Protein 2OJH (pdb70)

B-factor: mean 39.76, std 6.79, range [19.57, 74.09]

Secondary structure (DSSP, 8-state):
---EEEEEEETTTT--EEEEESS--EEEEE-TTSSEEEEEETTEEEEEESSS--S-EE---TT---B-S--EE-TTSSEEEEEE-TTTSS-EEEEEETT----B---SSSEEEEEE-TTSS-EEEEEEETTEEEEE--TTT----B---SSS-EEEEEE-TTSSEEEEEE-TT---EEEEETTSS-EEE----SEEEEEEEE-TTSS-EEEEEEETT--S--SSEEEEEE-----S--EEEEEEESTT-----B-TTSSEEEEEEE---

Radius of gyration: 17.0 Å; Cα contacts (8 Å, |Δi|>4): 804; chains: 1; bounding box: 44×44×41 Å

Solvent-accessible surface area: 11157 Å² total

Structure (mmCIF, N/CA/C/O backbone):
data_2OJH
#
_entry.id   2OJH
#
_cell.length_a   144.714
_cell.length_b   56.159
_cell.length_c   48.332
_cell.angle_alpha   90.00
_cell.angle_beta   107.95
_cell.angle_gamma   90.00
#
_symmetry.space_group_name_H-M   'C 1 2 1'
#
loop_
_entity.id
_entity.type
_entity.pdbx_description
1 polymer 'Uncharacterized protein Atu1656/AGR_C_3050'
2 non-polymer 'ACETIC ACID'
3 water water
#
loop_
_atom_site.group_PDB
_atom_site.id
_atom_site.type_symbol
_atom_site.label_atom_id
_atom_site.label_alt_id
_atom_site.label_comp_id
_atom_site.label_asym_id
_atom_site.label_entity_id
_atom_site.label_seq_id
_atom_site.pdbx_PDB_ins_code
_atom_site.Cartn_x
_atom_site.Cartn_y
_atom_site.Cartn_z
_atom_site.occupancy
_atom_site.B_iso_or_equiv
_atom_site.auth_seq_id
_atom_site.auth_comp_id
_atom_site.auth_asym_id
_atom_site.auth_atom_id
_atom_site.pdbx_PDB_model_num
ATOM 1 N N . GLY A 1 18 ? -3.961 41.985 38.373 1.00 47.49 16 GLY A N 1
ATOM 2 C CA . GLY A 1 18 ? -2.805 42.783 37.850 1.00 47.33 16 GLY A CA 1
ATOM 3 C C . GLY A 1 18 ? -3.342 43.670 36.748 1.00 47.01 16 GLY A C 1
ATOM 4 O O . GLY A 1 18 ? -4.167 43.215 35.942 1.00 47.95 16 GLY A O 1
ATOM 5 N N . SER A 1 19 ? -2.919 44.934 36.701 1.00 45.38 17 SER A N 1
ATOM 6 C CA . SER A 1 19 ? -3.361 45.810 35.605 1.00 43.54 17 SER A CA 1
ATOM 7 C C . SER A 1 19 ? -2.549 45.518 34.338 1.00 41.23 17 SER A C 1
ATOM 8 O O . SER A 1 19 ? -1.485 44.907 34.403 1.00 40.11 17 SER A O 1
ATOM 19 N N . ARG A 1 21 ? -0.024 45.615 31.347 1.00 34.70 19 ARG A N 1
ATOM 20 C CA . ARG A 1 21 ? 1.302 46.189 31.128 1.00 34.35 19 ARG A CA 1
ATOM 21 C C . ARG A 1 21 ? 1.674 46.284 29.660 1.00 33.95 19 ARG A C 1
ATOM 22 O O . ARG A 1 21 ? 2.294 47.260 29.250 1.00 33.78 19 ARG A O 1
ATOM 30 N N . SER A 1 22 ? 1.341 45.247 28.886 1.00 34.00 20 SER A N 1
ATOM 31 C CA . SER A 1 22 ? 1.643 45.212 27.469 1.00 33.31 20 SER A CA 1
ATOM 32 C C . SER A 1 22 ? 0.357 44.997 26.688 1.00 33.62 20 SER A C 1
ATOM 33 O O . SER A 1 22 ? -0.509 44.235 27.121 1.00 33.59 20 SER A O 1
ATOM 36 N N . SER A 1 23 ? 0.274 45.680 25.541 1.00 33.00 21 SER A N 1
ATOM 37 C CA . SER A 1 23 ? -0.795 45.534 24.557 1.00 33.06 21 SER A CA 1
ATOM 38 C C . SER A 1 23 ? -0.136 45.236 23.218 1.00 33.81 21 SER A C 1
ATOM 39 O O . SER A 1 23 ? 0.515 46.096 22.623 1.00 33.06 21 SER A O 1
ATOM 42 N N . ILE A 1 24 ? -0.263 43.987 22.783 1.00 34.78 22 ILE A N 1
ATOM 43 C CA . ILE A 1 24 ? 0.260 43.553 21.497 1.00 35.17 22 ILE A CA 1
ATOM 44 C C . ILE A 1 24 ? -0.781 43.973 20.434 1.00 35.81 22 ILE A C 1
ATOM 45 O O . ILE A 1 24 ? -1.957 43.583 20.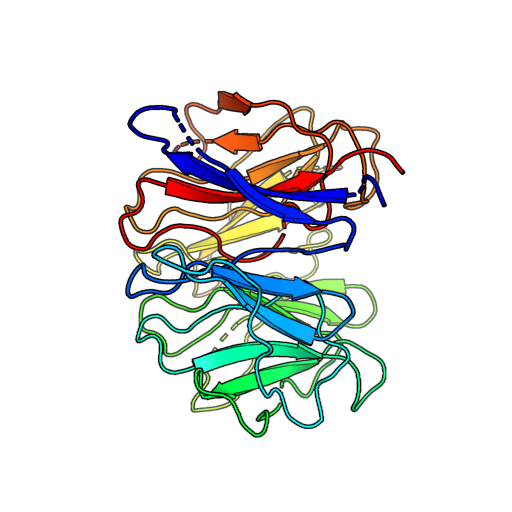500 1.00 34.95 22 ILE A O 1
ATOM 50 N N . GLU A 1 25 ? -0.342 44.803 19.496 1.00 35.13 23 GLU A N 1
ATOM 51 C CA . GLU A 1 25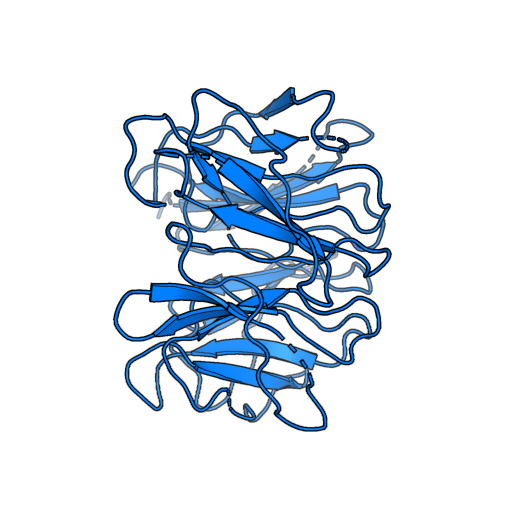 ? -1.247 45.471 18.561 1.00 35.31 23 GLU A CA 1
ATOM 52 C C . GLU A 1 25 ? -0.765 45.395 17.115 1.00 35.58 23 GLU A C 1
ATOM 53 O O . GLU A 1 25 ? 0.408 45.166 16.865 1.00 34.97 23 GLU A O 1
ATOM 59 N N . ILE A 1 26 ? -1.671 45.615 16.161 1.00 34.98 24 ILE A N 1
ATOM 60 C CA . ILE A 1 26 ? -1.317 45.638 14.745 1.00 35.57 24 ILE A CA 1
ATOM 61 C C . ILE A 1 26 ? -1.886 46.900 14.144 1.00 34.94 24 ILE A C 1
ATOM 62 O O . ILE A 1 26 ? -2.988 47.305 14.511 1.00 35.56 24 ILE A O 1
ATOM 67 N N . PHE A 1 27 ? -1.119 47.562 13.280 1.00 34.32 25 PHE A N 1
ATOM 68 C CA . PHE A 1 27 ? -1.594 48.761 12.607 1.00 34.35 25 PHE A CA 1
ATOM 69 C C . PHE A 1 27 ? -1.493 48.478 11.115 1.00 34.44 25 PHE A C 1
ATOM 70 O O . PHE A 1 27 ? -0.459 47.975 10.620 1.00 34.25 25 PHE A O 1
ATOM 78 N N . ASN A 1 28 ? -2.574 48.797 10.412 1.00 34.66 26 ASN A N 1
ATOM 79 C CA . ASN A 1 28 ? -2.627 48.624 8.975 1.00 34.58 26 ASN A CA 1
ATOM 80 C C . ASN A 1 28 ? -2.327 49.983 8.363 1.00 34.73 26 ASN A C 1
ATOM 81 O O . ASN A 1 28 ? -3.067 50.937 8.570 1.00 35.72 26 ASN A O 1
ATOM 86 N N . ILE A 1 29 ? -1.224 50.084 7.622 1.00 34.31 27 ILE A N 1
ATOM 87 C CA . ILE A 1 29 ? -0.846 51.362 7.042 1.00 33.82 27 ILE A CA 1
ATOM 88 C C . ILE A 1 29 ? -1.662 51.774 5.811 1.00 34.35 27 ILE A C 1
ATOM 89 O O . ILE A 1 29 ? -1.623 52.935 5.409 1.00 33.87 27 ILE A O 1
ATOM 94 N N . ARG A 1 30 ? -2.402 50.838 5.223 1.00 34.16 28 ARG A N 1
ATOM 95 C CA . ARG A 1 30 ? -3.244 51.157 4.073 1.00 35.05 28 ARG A CA 1
ATOM 96 C C . ARG A 1 30 ? -4.586 51.780 4.495 1.00 35.43 28 ARG A C 1
ATOM 97 O O . ARG A 1 30 ? -5.012 52.789 3.951 1.00 35.35 28 ARG A O 1
ATOM 105 N N . THR A 1 31 ? -5.239 51.159 5.469 1.00 36.22 29 THR A N 1
ATOM 106 C CA . THR A 1 31 ? -6.558 51.582 5.950 1.00 37.22 29 THR A CA 1
ATOM 107 C C . THR A 1 31 ? -6.427 52.502 7.169 1.00 37.74 29 THR A C 1
ATOM 108 O O . THR A 1 31 ? -7.393 53.155 7.567 1.00 37.91 29 THR A O 1
ATOM 112 N N . ARG A 1 32 ? -5.233 52.530 7.752 1.00 38.14 30 ARG A N 1
ATOM 113 C CA . ARG A 1 32 ? -4.899 53.311 8.944 1.00 39.39 30 ARG A CA 1
ATOM 114 C C . ARG A 1 32 ? -5.762 52.899 10.154 1.00 39.98 30 ARG A C 1
ATOM 115 O O . ARG A 1 32 ? -6.138 53.719 10.982 1.00 39.87 30 ARG A O 1
ATOM 123 N N . LYS A 1 33 ? -6.051 51.601 10.242 1.00 40.22 31 LYS A N 1
ATOM 124 C CA . LYS A 1 33 ? -6.796 51.022 11.357 1.00 40.92 31 LYS A CA 1
ATOM 125 C C . LYS A 1 33 ? -5.853 50.189 12.226 1.00 40.93 31 LYS A C 1
ATOM 126 O O . LYS A 1 33 ? -4.986 49.479 11.695 1.00 39.37 31 LYS A O 1
ATOM 140 N N . ARG A 1 35 ? -5.619 47.245 15.625 1.00 38.37 33 ARG A N 1
ATOM 141 C CA A ARG A 1 35 ? -6.341 46.218 16.371 0.50 37.66 33 ARG A CA 1
ATOM 142 C CA B ARG A 1 35 ? -6.351 46.272 16.419 0.50 37.19 33 ARG A CA 1
ATOM 143 C C . ARG A 1 35 ? -5.493 45.734 17.551 1.00 36.99 33 ARG A C 1
ATOM 144 O O . ARG A 1 35 ? -4.267 45.738 17.460 1.00 35.72 33 ARG A O 1
ATOM 159 N N . VAL A 1 36 ? -6.157 45.308 18.626 1.00 36.52 34 VAL A N 1
ATOM 160 C CA . VAL A 1 36 ? -5.490 44.752 19.802 1.00 35.52 34 VAL A CA 1
ATOM 161 C C . VAL A 1 36 ? -5.548 43.224 19.681 1.00 36.48 34 VAL A C 1
ATOM 162 O O . VAL A 1 36 ? -6.638 42.625 19.630 1.00 36.53 34 VAL A O 1
ATOM 166 N N . VAL A 1 37 ? -4.378 42.600 19.610 1.00 36.34 35 VAL A N 1
ATOM 167 C CA . VAL A 1 37 ? -4.280 41.149 19.569 1.00 35.97 35 VAL A CA 1
ATOM 168 C C . VAL A 1 37 ? -4.388 40.551 20.965 1.00 36.69 35 VAL A C 1
ATOM 169 O O . VAL A 1 37 ? -5.091 39.566 21.165 1.00 36.92 35 VAL A O 1
ATOM 173 N N . TRP A 1 38 ? -3.682 41.137 21.928 1.00 36.20 36 TRP A N 1
ATOM 174 C CA . TRP A 1 38 ? -3.617 40.569 23.278 1.00 37.13 36 TRP A CA 1
ATOM 175 C C . TRP A 1 38 ? -3.053 41.595 24.249 1.00 36.61 36 TRP A C 1
ATOM 176 O O . TRP A 1 38 ? -2.078 42.277 23.915 1.00 36.32 36 TRP A O 1
ATOM 187 N N . GLN A 1 39 ? -3.667 41.705 25.432 1.00 35.91 37 GLN A N 1
ATOM 188 C CA . GLN A 1 39 ? -3.133 42.522 26.523 1.00 34.92 37 GLN A CA 1
ATOM 189 C C . GLN A 1 39 ? -2.765 41.629 27.672 1.00 35.80 37 GLN A C 1
ATOM 190 O O . GLN A 1 39 ? -3.413 40.591 27.893 1.00 37.03 37 GLN A O 1
ATOM 196 N N . THR A 1 40 ? -1.728 42.016 28.415 1.00 35.25 38 THR A N 1
ATOM 197 C CA . THR A 1 40 ? -1.236 41.204 29.533 1.00 35.67 38 THR A CA 1
ATOM 198 C C . THR A 1 40 ? -0.609 42.084 30.606 1.00 35.72 38 THR A C 1
ATOM 199 O O . THR A 1 40 ? -0.070 43.141 30.286 1.00 35.74 38 THR A O 1
ATOM 203 N N . PRO A 1 41 ? -0.698 41.658 31.879 1.00 36.46 39 PRO A N 1
ATOM 204 C CA . PRO A 1 41 ? 0.079 42.323 32.938 1.00 36.67 39 PRO A CA 1
ATOM 205 C C . PRO A 1 41 ? 1.583 41.982 32.897 1.00 36.35 39 PRO A C 1
ATOM 206 O O . PRO A 1 41 ? 2.363 42.583 33.617 1.00 35.44 39 PRO A O 1
ATOM 210 N N A GLU A 1 42 ? 1.964 41.035 32.048 0.50 36.27 40 GLU A N 1
ATOM 211 N N B GLU A 1 42 ? 1.962 41.020 32.054 0.50 36.62 40 GLU A N 1
ATOM 212 C CA A GLU A 1 42 ? 3.367 40.697 31.848 0.50 36.69 40 GLU A CA 1
ATOM 213 C CA B GLU A 1 42 ? 3.367 40.658 31.829 0.50 37.52 40 GLU A CA 1
ATOM 214 C C A GLU A 1 42 ? 4.034 41.676 30.882 0.50 36.87 40 GLU A C 1
ATOM 215 C C B GLU A 1 42 ? 4.027 41.573 30.791 0.50 37.24 40 GLU A C 1
ATOM 216 O O A GLU A 1 42 ? 3.357 42.487 30.235 0.50 36.92 40 GLU A O 1
ATOM 217 O O B GLU A 1 42 ? 3.341 42.231 29.998 0.50 37.18 40 GLU A O 1
ATOM 228 N N . LEU A 1 43 ? 5.360 41.601 30.796 1.00 36.81 41 LEU A N 1
ATOM 229 C CA . LEU A 1 43 ? 6.123 42.435 29.869 1.00 37.68 41 LEU A CA 1
ATOM 230 C C . LEU A 1 43 ? 6.484 41.602 28.640 1.00 37.30 41 LEU A C 1
ATOM 231 O O . LEU A 1 43 ? 7.307 40.675 28.723 1.00 37.72 41 LEU A O 1
ATOM 236 N N . PHE A 1 44 ? 5.823 41.893 27.520 1.00 36.46 42 PHE A N 1
ATOM 237 C CA . PHE A 1 44 ? 6.056 41.174 26.277 1.00 36.00 42 PHE A CA 1
ATOM 238 C C . PHE A 1 44 ? 6.636 42.176 25.310 1.00 36.26 42 PHE A C 1
ATOM 239 O O . PHE A 1 44 ? 6.270 43.361 25.354 1.00 36.98 42 PHE A O 1
ATOM 247 N N . GLU A 1 45 ? 7.536 41.711 24.441 1.00 36.50 43 GLU A N 1
ATOM 248 C CA . GLU A 1 45 ? 8.357 42.631 23.652 1.00 37.23 43 GLU A CA 1
ATOM 249 C C . GLU A 1 45 ? 8.563 42.224 22.212 1.00 36.79 43 GLU A C 1
ATOM 250 O O . GLU A 1 45 ? 8.605 41.042 21.900 1.00 35.69 43 GLU A O 1
ATOM 256 N N . ALA A 1 46 ? 8.713 43.221 21.340 1.00 36.89 44 ALA A N 1
ATOM 257 C CA . ALA A 1 46 ? 9.415 43.007 20.043 1.00 38.11 44 ALA A CA 1
ATOM 258 C C . ALA A 1 46 ? 8.853 41.921 19.113 1.00 38.42 44 ALA A C 1
ATOM 259 O O . ALA A 1 46 ? 9.511 40.894 18.813 1.00 37.67 44 ALA A O 1
ATOM 261 N N . PRO A 1 47 ? 7.616 42.136 18.629 1.00 37.33 45 PRO A N 1
ATOM 262 C CA . PRO A 1 47 ? 6.994 41.101 17.793 1.00 36.75 45 PRO A CA 1
ATOM 263 C C . PRO A 1 47 ? 7.630 40.975 16.387 1.00 36.83 45 PRO A C 1
ATOM 264 O O . PRO A 1 47 ? 7.940 41.997 15.744 1.00 35.78 45 PRO A O 1
ATOM 268 N N . ASN A 1 48 ? 7.835 39.726 15.956 1.00 36.05 46 ASN A N 1
ATOM 269 C CA . ASN A 1 48 ? 7.975 39.365 14.535 1.00 36.72 46 ASN A CA 1
ATOM 270 C C . ASN A 1 48 ? 6.632 38.830 14.038 1.00 36.64 46 ASN A C 1
ATOM 271 O O . ASN A 1 48 ? 5.796 38.384 14.828 1.00 37.05 46 ASN A O 1
ATOM 276 N N . TRP A 1 49 ? 6.445 38.831 12.718 1.00 36.87 47 TRP A N 1
ATOM 277 C CA . TRP A 1 49 ? 5.233 38.305 12.126 1.00 36.71 47 TRP A CA 1
ATOM 278 C C . TRP A 1 49 ? 5.628 37.173 11.222 1.00 37.40 47 TRP A C 1
ATOM 279 O O . TRP A 1 49 ? 6.478 37.363 10.348 1.00 38.61 47 TRP A O 1
ATOM 290 N N . SER A 1 50 ? 5.026 36.009 11.425 1.00 37.20 48 SER A N 1
ATOM 291 C CA . SER A 1 50 ? 5.379 34.817 10.676 1.00 37.74 48 SER A CA 1
ATOM 292 C C . SER A 1 50 ? 5.154 34.994 9.174 1.00 38.28 48 SER A C 1
ATOM 293 O O . SER A 1 50 ? 4.222 35.687 8.760 1.00 37.99 48 SER A O 1
ATOM 296 N N . PRO A 1 51 ? 6.035 34.397 8.346 1.00 39.27 49 PRO A N 1
ATOM 297 C CA . PRO A 1 51 ? 5.907 34.569 6.901 1.00 39.07 49 PRO A CA 1
ATOM 298 C C . PRO A 1 51 ? 4.650 33.977 6.307 1.00 39.30 49 PRO A C 1
ATOM 299 O O . PRO A 1 51 ? 4.262 34.395 5.227 1.00 39.28 49 PRO A O 1
ATOM 303 N N . ASP A 1 52 ? 4.020 33.023 6.987 1.00 38.90 50 ASP A N 1
ATOM 304 C CA . ASP A 1 52 ? 2.717 32.534 6.547 1.00 39.57 50 ASP A CA 1
ATOM 305 C C . ASP A 1 52 ? 1.553 33.389 7.080 1.00 39.70 50 ASP A C 1
ATOM 306 O O . ASP A 1 52 ? 0.403 33.096 6.824 1.00 40.28 50 ASP A O 1
ATOM 311 N N . GLY A 1 53 ? 1.859 34.431 7.841 1.00 40.16 51 GLY A N 1
ATOM 312 C CA . GLY A 1 53 ? 0.839 35.394 8.261 1.00 39.98 51 GLY A CA 1
ATOM 313 C C . GLY A 1 53 ? 0.083 35.019 9.517 1.00 40.19 51 GLY A C 1
ATOM 314 O O . GLY A 1 53 ? -0.685 35.838 10.048 1.00 40.85 51 GLY A O 1
ATOM 315 N N . LYS A 1 54 ? 0.322 33.808 10.017 1.00 38.85 52 LYS A N 1
ATOM 316 C CA . LYS A 1 54 ? -0.534 33.215 11.028 1.00 38.73 52 LYS A CA 1
ATOM 317 C C . LYS A 1 54 ? -0.227 33.491 12.500 1.00 37.76 52 LYS A C 1
ATOM 318 O O . LYS A 1 54 ? -1.096 33.278 13.358 1.00 37.86 52 LYS A O 1
ATOM 324 N N . TYR A 1 55 ? 1.002 33.891 12.814 1.00 37.04 53 TYR A N 1
ATOM 325 C CA . TYR A 1 55 ? 1.322 34.162 14.208 1.00 36.12 53 TYR A CA 1
ATOM 326 C C . TYR A 1 55 ? 2.345 35.263 14.405 1.00 36.02 53 TYR A C 1
ATOM 327 O O . TYR A 1 55 ? 3.095 35.624 13.479 1.00 36.50 53 TYR A O 1
ATOM 336 N N . LEU A 1 56 ? 2.371 35.801 15.623 1.00 35.54 54 LEU A N 1
ATOM 337 C CA . LEU A 1 56 ? 3.433 36.696 16.035 1.00 35.45 54 LEU A CA 1
ATOM 338 C C . LEU A 1 56 ? 4.407 35.975 16.954 1.00 36.21 54 LEU A C 1
ATOM 339 O O . LEU A 1 56 ? 4.007 35.116 17.757 1.00 37.34 54 LEU A O 1
ATOM 344 N N . LEU A 1 57 ? 5.683 36.339 16.827 1.00 36.54 55 LEU A N 1
ATOM 345 C CA . LEU A 1 57 ? 6.736 35.828 17.698 1.00 36.75 55 LEU A CA 1
ATOM 346 C C . LEU A 1 57 ? 7.239 36.950 18.620 1.00 36.29 55 LEU A C 1
ATOM 347 O O . LEU A 1 57 ? 7.758 37.997 18.157 1.00 36.00 55 LEU A O 1
ATOM 352 N N . LEU A 1 58 ? 7.035 36.753 19.919 1.00 36.50 56 LEU A N 1
ATOM 353 C CA . LEU A 1 58 ? 7.384 37.754 20.937 1.00 36.21 56 LEU A CA 1
ATOM 354 C C . LEU A 1 58 ? 8.366 37.171 21.959 1.00 35.75 56 LEU A C 1
ATOM 355 O O . LEU A 1 58 ? 8.405 35.960 22.180 1.00 35.92 56 LEU A O 1
ATOM 360 N N . ASN A 1 59 ? 9.116 38.034 22.635 1.00 35.16 57 ASN A N 1
ATOM 361 C CA . ASN A 1 59 ? 9.817 37.555 23.831 1.00 35.71 57 ASN A CA 1
ATOM 362 C C . ASN A 1 59 ? 9.262 38.153 25.113 1.00 35.63 57 ASN A C 1
ATOM 363 O O . ASN A 1 59 ? 8.736 39.285 25.139 1.00 35.35 57 ASN A O 1
ATOM 368 N N . SER A 1 60 ? 9.442 37.399 26.187 1.00 35.37 58 SER A N 1
ATOM 369 C CA . SER A 1 60 ? 9.088 37.865 27.508 1.00 35.91 58 SER A CA 1
ATOM 370 C C . SER A 1 60 ? 9.951 37.161 28.551 1.00 36.13 58 SER A C 1
ATOM 371 O O . SER A 1 60 ? 9.952 35.919 28.654 1.00 35.79 58 SER A O 1
ATOM 374 N N . GLU A 1 61 ? 10.671 37.972 29.320 1.00 36.38 59 GLU A N 1
ATOM 375 C CA . GLU A 1 61 ? 11.476 37.490 30.451 1.00 37.75 59 GLU A CA 1
ATOM 376 C C . GLU A 1 61 ? 12.447 36.382 30.033 1.00 36.88 59 GLU A C 1
ATOM 377 O O . GLU A 1 61 ? 12.606 35.380 30.735 1.00 37.13 59 GLU A O 1
ATOM 383 N N . GLY A 1 62 ? 13.068 36.572 28.869 1.00 36.45 60 GLY A N 1
ATOM 384 C CA . GLY A 1 62 ? 14.092 35.661 28.354 1.00 37.07 60 GLY A CA 1
ATOM 385 C C . GLY A 1 62 ? 13.622 34.475 27.526 1.00 36.34 60 GLY A C 1
ATOM 386 O O . GLY A 1 62 ? 14.450 33.713 27.001 1.00 37.30 60 GLY A O 1
ATOM 387 N N . LEU A 1 63 ? 12.306 34.313 27.406 1.00 35.63 61 LEU A N 1
ATOM 388 C CA . LEU A 1 63 ? 11.709 33.201 26.674 1.00 36.17 61 LEU A CA 1
ATOM 389 C C . LEU A 1 63 ? 10.991 33.675 25.430 1.00 36.98 61 LEU A C 1
ATOM 390 O O . LEU A 1 63 ? 10.579 34.843 25.353 1.00 36.23 61 LEU A O 1
ATOM 395 N N . LEU A 1 64 ? 10.850 32.787 24.446 1.00 36.53 62 LEU A N 1
ATOM 396 C CA . LEU A 1 64 ? 10.130 33.148 23.216 1.00 37.86 62 LEU A CA 1
ATOM 397 C C . LEU A 1 64 ? 8.734 32.533 23.202 1.00 37.47 62 LEU A C 1
ATOM 398 O O . LEU A 1 64 ? 8.555 31.387 23.632 1.00 37.51 62 LEU A O 1
ATOM 403 N N . TYR A 1 65 ? 7.771 33.272 22.644 1.00 37.04 63 TYR A N 1
ATOM 404 C CA . TYR A 1 65 ? 6.384 32.810 22.554 1.00 36.87 63 TYR A CA 1
ATOM 405 C C . TYR A 1 65 ? 5.741 33.063 21.189 1.00 37.38 63 TYR A C 1
ATOM 406 O O . TYR A 1 65 ? 5.929 34.132 20.595 1.00 37.50 63 TYR A O 1
ATOM 415 N N . ARG A 1 66 ? 4.943 32.102 20.721 1.00 37.63 64 ARG A N 1
ATOM 416 C CA . ARG A 1 66 ? 4.085 32.321 19.549 1.00 38.50 64 ARG A CA 1
ATOM 417 C C . ARG A 1 66 ? 2.669 32.732 19.999 1.00 38.69 64 ARG A C 1
ATOM 418 O O . ARG A 1 66 ? 2.092 32.110 20.897 1.00 38.50 64 ARG A O 1
ATOM 426 N N . LEU A 1 67 ? 2.125 33.780 19.379 1.00 38.41 65 LEU A N 1
ATOM 427 C CA . LEU A 1 67 ? 0.739 34.201 19.612 1.00 39.32 65 LEU A CA 1
ATOM 428 C C . LEU A 1 67 ? -0.025 34.127 18.295 1.00 38.78 65 LEU A C 1
ATOM 429 O O . LEU A 1 67 ? 0.266 34.903 17.371 1.00 38.28 65 LEU A O 1
ATOM 434 N N . SER A 1 68 ? -0.961 33.182 18.206 1.00 38.75 66 SER A N 1
ATOM 435 C CA A SER A 1 68 ? -1.744 32.982 16.989 0.50 38.84 66 SER A CA 1
ATOM 436 C CA B SER A 1 68 ? -1.775 32.971 16.997 0.50 39.05 66 SER A CA 1
ATOM 437 C C . SER A 1 68 ? -2.671 34.156 16.702 1.00 39.20 66 SER A C 1
ATOM 438 O O . SER A 1 68 ? -3.320 34.674 17.599 1.00 39.30 66 SER A O 1
ATOM 443 N N . LEU A 1 69 ? -2.724 34.551 15.439 1.00 40.13 67 LEU A N 1
ATOM 444 C CA . LEU A 1 69 ? -3.568 35.672 14.998 1.00 41.24 67 LEU A CA 1
ATOM 445 C C . LEU A 1 69 ? -5.017 35.274 14.680 1.00 42.21 67 LEU A C 1
ATOM 446 O O . LEU A 1 69 ? -5.874 36.139 14.516 1.00 42.45 67 LEU A O 1
ATOM 451 N N . ALA A 1 70 ? -5.280 33.975 14.607 1.00 42.87 68 ALA A N 1
ATOM 452 C CA . ALA A 1 70 ? -6.655 33.452 14.533 1.00 44.04 68 ALA A CA 1
ATOM 453 C C . ALA A 1 70 ? -6.832 32.460 15.667 1.00 45.04 68 ALA A C 1
ATOM 454 O O . ALA A 1 70 ? -5.893 31.753 16.042 1.00 45.20 68 ALA A O 1
ATOM 456 N N . GLY A 1 71 ? -8.029 32.405 16.227 1.00 45.84 69 GLY A N 1
ATOM 457 C CA . GLY A 1 71 ? -8.263 31.546 17.384 1.00 46.71 69 GLY A CA 1
ATOM 458 C C . GLY A 1 71 ? -7.508 32.076 18.589 1.00 46.85 69 GLY A C 1
ATOM 459 O O . GLY A 1 71 ? -7.383 33.287 18.759 1.00 46.91 69 GLY A O 1
ATOM 460 N N . ASP A 1 72 ? -6.991 31.154 19.399 1.00 46.90 70 ASP A N 1
ATOM 461 C CA . ASP A 1 72 ? -6.381 31.460 20.691 1.00 47.06 70 ASP A CA 1
ATOM 462 C C . ASP A 1 72 ? -5.081 32.250 20.582 1.00 46.31 70 ASP A C 1
ATOM 463 O O . ASP A 1 72 ? -4.072 31.714 20.140 1.00 47.04 70 ASP A O 1
ATOM 468 N N . PRO A 1 73 ? -5.097 33.529 21.002 1.00 45.72 71 PRO A N 1
ATOM 469 C CA . PRO A 1 73 ? -3.874 34.343 20.961 1.00 44.96 71 PRO A CA 1
ATOM 470 C C . PRO A 1 73 ? -2.963 34.128 22.172 1.00 44.41 71 PRO A C 1
ATOM 471 O O . PRO A 1 73 ? -1.896 34.728 22.245 1.00 44.39 71 PRO A O 1
ATOM 475 N N . SER A 1 74 ? -3.376 33.287 23.118 1.00 43.94 72 SER A N 1
ATOM 476 C CA . SER A 1 74 ? -2.568 33.014 24.314 1.00 43.61 72 SER A CA 1
ATOM 477 C C . SER A 1 74 ? -1.162 32.604 23.915 1.00 42.78 72 SER A C 1
ATOM 478 O O . SER A 1 74 ? -1.003 31.759 23.042 1.00 42.37 72 SER A O 1
ATOM 481 N N . PRO A 1 75 ? -0.141 33.209 24.547 1.00 42.42 73 PRO A N 1
ATOM 482 C CA . PRO A 1 75 ? 1.242 32.911 24.198 1.00 41.89 73 PRO A CA 1
ATOM 483 C C . PRO A 1 75 ? 1.568 31.447 24.390 1.00 41.31 73 PRO A C 1
ATOM 484 O O . PRO A 1 75 ? 1.255 30.870 25.425 1.00 41.40 73 PRO A O 1
ATOM 488 N N . GLU A 1 76 ? 2.189 30.862 23.382 1.00 41.44 74 GLU A N 1
ATOM 489 C CA . GLU A 1 76 ? 2.634 29.484 23.409 1.00 42.47 74 GLU A CA 1
ATOM 490 C C . GLU A 1 76 ? 4.172 29.489 23.459 1.00 41.77 74 GLU A C 1
ATOM 491 O O . GLU A 1 76 ? 4.823 30.029 22.563 1.00 41.17 74 GLU A O 1
ATOM 497 N N . LYS A 1 77 ? 4.748 28.906 24.511 1.00 41.29 75 LYS A N 1
ATOM 498 C CA . LYS A 1 77 ? 6.201 28.967 24.707 1.00 40.71 75 LYS A CA 1
ATOM 499 C C . LYS A 1 77 ? 6.934 28.140 23.659 1.00 39.58 75 LYS A C 1
ATOM 500 O O . LYS A 1 77 ? 6.569 26.978 23.407 1.00 40.05 75 LYS A O 1
ATOM 506 N N . VAL A 1 78 ? 7.966 28.745 23.075 1.00 37.74 76 VAL A N 1
ATOM 507 C CA . VAL A 1 78 ? 8.864 28.094 22.114 1.00 36.84 76 VAL A CA 1
ATOM 508 C C . VAL A 1 78 ? 9.997 27.388 22.869 1.00 36.73 76 VAL A C 1
ATOM 509 O O . VAL A 1 78 ? 10.639 27.986 23.750 1.00 36.77 76 VAL A O 1
ATOM 513 N N . ASP A 1 79 ? 10.226 26.119 22.540 1.00 36.59 77 ASP A N 1
ATOM 514 C CA . ASP A 1 79 ? 11.399 25.377 23.017 1.00 36.41 77 ASP A CA 1
ATOM 515 C C . ASP A 1 79 ? 12.655 25.971 22.356 1.00 36.63 77 ASP A C 1
ATOM 516 O O . ASP A 1 79 ? 12.916 25.717 21.175 1.00 37.22 77 ASP A O 1
ATOM 521 N N . THR A 1 80 ? 13.409 26.768 23.118 1.00 36.43 78 THR A N 1
ATOM 522 C CA . THR A 1 80 ? 14.680 27.357 22.685 1.00 35.64 78 THR A CA 1
ATOM 523 C C . THR A 1 80 ? 15.849 26.598 23.349 1.00 35.49 78 THR A C 1
ATOM 524 O O . THR A 1 80 ? 16.977 27.071 23.373 1.00 35.55 78 THR A O 1
ATOM 528 N N . GLY A 1 81 ? 15.572 25.407 23.873 1.00 34.10 79 GLY A N 1
ATOM 529 C CA . GLY A 1 81 ? 16.559 24.645 24.649 1.00 33.69 79 GLY A CA 1
ATOM 530 C C . GLY A 1 81 ? 17.220 25.476 25.741 1.00 33.18 79 GLY A C 1
ATOM 531 O O . GLY A 1 81 ? 16.522 26.136 26.529 1.00 32.67 79 GLY A O 1
ATOM 532 N N . PHE A 1 82 ? 18.558 25.470 25.775 1.00 32.02 80 PHE A N 1
ATOM 533 C CA . PHE A 1 82 ? 19.302 26.095 26.872 1.00 32.60 80 PHE A CA 1
ATOM 534 C C . PHE A 1 82 ? 19.124 27.604 26.836 1.00 32.81 80 PHE A C 1
ATOM 535 O O . PHE A 1 82 ? 19.475 28.291 27.785 1.00 34.06 80 PHE A O 1
ATOM 543 N N . ALA A 1 83 ? 18.595 28.114 25.736 1.00 32.33 81 ALA A N 1
ATOM 544 C CA . ALA A 1 83 ? 18.598 29.578 25.509 1.00 32.97 81 ALA A CA 1
ATOM 545 C C . ALA A 1 83 ? 17.426 30.251 26.209 1.00 33.60 81 ALA A C 1
ATOM 546 O O . ALA A 1 83 ? 16.413 30.571 25.583 1.00 33.83 81 ALA A O 1
ATOM 548 N N . THR A 1 84 ? 17.544 30.439 27.518 1.00 33.99 82 THR A N 1
ATOM 549 C CA . THR A 1 84 ? 16.403 30.909 28.300 1.00 34.98 82 THR A CA 1
ATOM 550 C C . THR A 1 84 ? 16.625 32.336 28.781 1.00 34.93 82 THR A C 1
ATOM 551 O O . THR A 1 84 ? 15.914 32.820 29.678 1.00 35.44 82 THR A O 1
ATOM 555 N N . ILE A 1 85 ? 17.631 33.001 28.221 1.00 35.32 83 ILE A N 1
ATOM 556 C CA . ILE A 1 85 ? 17.820 34.410 28.486 1.00 34.59 83 ILE A CA 1
ATOM 557 C C . ILE A 1 85 ? 17.951 35.105 27.131 1.00 35.84 83 ILE A C 1
ATOM 558 O O . ILE A 1 85 ? 18.995 35.713 26.821 1.00 36.38 83 ILE A O 1
ATOM 563 N N . CYS A 1 86 ? 16.891 34.979 26.331 1.00 36.53 84 CYS A N 1
ATOM 564 C CA . CYS A 1 86 ? 16.757 35.653 25.044 1.00 38.43 84 CYS A CA 1
ATOM 565 C C . CYS A 1 86 ? 16.402 37.129 25.225 1.00 38.76 84 CYS A C 1
ATOM 566 O O . CYS A 1 86 ? 15.629 37.504 26.129 1.00 40.33 84 CYS A O 1
ATOM 569 N N . ASN A 1 87 ? 16.943 37.978 24.365 1.00 37.87 85 ASN A N 1
ATOM 570 C CA . ASN A 1 87 ? 16.617 39.381 24.462 1.00 37.24 85 ASN A CA 1
ATOM 571 C C . ASN A 1 87 ? 15.638 39.749 23.331 1.00 37.75 85 ASN A C 1
ATOM 572 O O . ASN A 1 87 ? 15.068 38.848 22.698 1.00 35.98 85 ASN A O 1
ATOM 577 N N . ASN A 1 88 ? 15.471 41.043 23.073 1.00 35.73 86 ASN A N 1
ATOM 578 C CA . ASN A 1 88 ? 14.435 41.527 22.131 1.00 37.65 86 ASN A CA 1
ATOM 579 C C . ASN A 1 88 ? 14.778 41.455 20.648 1.00 38.03 86 ASN A C 1
ATOM 580 O O . ASN A 1 88 ? 14.023 41.972 19.827 1.00 37.36 86 ASN A O 1
ATOM 585 N N . ASP A 1 89 ? 15.905 40.821 20.318 1.00 38.15 87 ASP A N 1
ATOM 586 C CA . ASP A 1 89 ? 16.466 40.857 18.962 1.00 37.94 87 ASP A CA 1
ATOM 587 C C . ASP A 1 89 ? 16.418 39.456 18.412 1.00 37.11 87 ASP A C 1
ATOM 588 O O . ASP A 1 89 ? 17.236 38.613 18.780 1.00 37.55 87 ASP A O 1
ATOM 593 N N . HIS A 1 90 ? 15.441 39.196 17.546 1.00 36.40 88 HIS A N 1
ATOM 594 C CA . HIS A 1 90 ? 15.150 37.833 17.098 1.00 36.46 88 HIS A CA 1
ATOM 595 C C . HIS A 1 90 ? 14.360 37.932 15.808 1.00 36.27 88 HIS A C 1
ATOM 596 O O . HIS A 1 90 ? 13.855 38.978 15.471 1.00 35.57 88 HIS A O 1
ATOM 603 N N . GLY A 1 91 ? 14.205 36.847 15.076 1.00 34.61 89 GLY A N 1
ATOM 604 C CA . GLY A 1 91 ? 13.499 36.982 13.817 1.00 34.80 89 GLY A CA 1
ATOM 605 C C . GLY A 1 91 ? 13.216 35.624 13.249 1.00 34.57 89 GLY A C 1
ATOM 606 O O . GLY A 1 91 ? 13.577 34.613 13.863 1.00 34.78 89 GLY A O 1
ATOM 607 N N . ILE A 1 92 ? 12.532 35.619 12.111 1.00 34.71 90 ILE A N 1
ATOM 608 C CA . ILE A 1 92 ? 12.046 34.380 11.472 1.00 34.45 90 ILE A CA 1
ATOM 609 C C . ILE A 1 92 ? 12.545 34.402 10.024 1.00 35.24 90 ILE A C 1
ATOM 610 O O . ILE A 1 92 ? 12.566 35.484 9.371 1.00 37.32 90 ILE A O 1
ATOM 615 N N . SER A 1 93 ? 13.027 33.269 9.541 1.00 34.33 91 SER A N 1
ATOM 616 C CA . SER A 1 93 ? 13.596 33.183 8.204 1.00 34.88 91 SER A CA 1
ATOM 617 C C . SER A 1 93 ? 12.472 33.312 7.186 1.00 35.73 91 SER A C 1
ATOM 618 O O . SER A 1 93 ? 11.327 32.971 7.486 1.00 35.93 91 SER A O 1
ATOM 621 N N . PRO A 1 94 ? 12.788 33.784 5.963 1.00 36.88 92 PRO A N 1
ATOM 622 C CA . PRO A 1 94 ? 11.730 34.047 4.984 1.00 37.39 92 PRO A CA 1
ATOM 623 C C . PRO A 1 94 ? 10.909 32.797 4.678 1.00 37.93 92 PRO A C 1
ATOM 624 O O . PRO A 1 94 ? 9.692 32.884 4.438 1.00 38.68 92 PRO A O 1
ATOM 628 N N . ASP A 1 95 ? 11.545 31.641 4.716 1.00 37.51 93 ASP A N 1
ATOM 629 C CA . ASP A 1 95 ? 10.802 30.412 4.426 1.00 37.99 93 ASP A CA 1
ATOM 630 C C . ASP A 1 95 ? 10.055 29.899 5.659 1.00 37.99 93 ASP A C 1
ATOM 631 O O . ASP A 1 95 ? 9.338 28.900 5.594 1.00 38.19 93 ASP A O 1
ATOM 636 N N . GLY A 1 96 ? 10.225 30.592 6.780 1.00 38.26 94 GLY A N 1
ATOM 637 C CA . GLY A 1 96 ? 9.518 30.249 8.007 1.00 38.00 94 GLY A CA 1
ATOM 638 C C . GLY A 1 96 ? 10.033 29.068 8.815 1.00 37.69 94 GLY A C 1
ATOM 639 O O . GLY A 1 96 ? 9.472 28.787 9.891 1.00 37.16 94 GLY A O 1
ATOM 640 N N . ALA A 1 97 ? 11.086 28.382 8.329 1.00 36.59 95 ALA A N 1
ATOM 641 C CA . ALA A 1 97 ? 11.601 27.184 8.999 1.00 35.79 95 ALA A CA 1
ATOM 642 C C . ALA A 1 97 ? 12.591 27.417 10.144 1.00 36.08 95 ALA A C 1
ATOM 643 O O . ALA A 1 97 ? 12.880 26.478 10.890 1.00 35.72 95 ALA A O 1
ATOM 645 N N . LEU A 1 98 ? 13.120 28.639 10.274 1.00 35.08 96 LEU A N 1
ATOM 646 C CA . LEU A 1 98 ? 14.125 28.933 11.298 1.00 35.16 96 LEU A CA 1
ATOM 647 C C . LEU A 1 98 ? 13.821 30.180 12.075 1.00 35.73 96 LEU A C 1
ATOM 648 O O . LEU A 1 98 ? 13.283 31.140 11.521 1.00 35.12 96 LEU A O 1
ATOM 653 N N . TYR A 1 99 ? 14.214 30.155 13.348 1.00 35.96 97 TYR A N 1
ATOM 654 C CA . TYR A 1 99 ? 14.256 31.337 14.191 1.00 36.31 97 TYR A CA 1
ATOM 655 C C . TYR A 1 99 ? 15.706 31.733 14.449 1.00 36.16 97 TYR A C 1
ATOM 656 O O . TYR A 1 99 ? 16.591 30.889 14.553 1.00 37.01 97 TYR A O 1
ATOM 665 N N . ALA A 1 100 ? 15.943 33.027 14.558 1.00 36.00 98 ALA A N 1
ATOM 666 C CA . ALA A 1 100 ? 17.213 33.520 15.024 1.00 35.83 98 ALA A CA 1
ATOM 667 C C . ALA A 1 100 ? 16.957 34.233 16.345 1.00 36.78 98 ALA A C 1
ATOM 668 O O . ALA A 1 100 ? 15.991 35.038 16.458 1.00 34.70 98 ALA A O 1
ATOM 670 N N . ILE A 1 101 ? 17.793 33.939 17.345 1.00 35.65 99 ILE A N 1
ATOM 671 C CA . ILE A 1 101 ? 17.628 34.536 18.692 1.00 37.07 99 ILE A CA 1
ATOM 672 C C . ILE A 1 101 ? 18.958 35.091 19.151 1.00 36.82 99 ILE A C 1
ATOM 673 O O . ILE A 1 101 ? 20.011 34.726 18.610 1.00 37.65 99 ILE A O 1
ATOM 678 N N . SER A 1 102 ? 18.927 35.971 20.146 1.00 37.45 100 SER A N 1
ATOM 679 C CA . SER A 1 102 ? 20.120 36.526 20.712 1.00 37.33 100 SER A CA 1
ATOM 680 C C . SER A 1 102 ? 20.032 36.222 22.216 1.00 38.67 100 SER A C 1
ATOM 681 O O . SER A 1 102 ? 19.146 36.733 22.902 1.00 39.25 100 SER A O 1
ATOM 684 N N . ASP A 1 103 ? 20.923 35.373 22.711 1.00 39.23 101 ASP A N 1
ATOM 685 C CA . ASP A 1 103 ? 20.802 34.834 24.061 1.00 39.04 101 ASP A CA 1
ATOM 686 C C . ASP A 1 103 ? 22.115 34.955 24.866 1.00 39.01 101 ASP A C 1
ATOM 687 O O . ASP A 1 103 ? 23.212 34.965 24.292 1.00 38.13 101 ASP A O 1
ATOM 692 N N . LYS A 1 104 ? 22.004 35.026 26.194 1.00 38.81 102 LYS A N 1
ATOM 693 C CA . LYS A 1 104 ? 23.198 35.191 27.010 1.00 39.87 102 LYS A CA 1
ATOM 694 C C . LYS A 1 104 ? 23.491 34.099 28.041 1.00 38.03 102 LYS A C 1
ATOM 695 O O . LYS A 1 104 ? 24.311 34.305 28.922 1.00 38.62 102 LYS A O 1
ATOM 701 N N . VAL A 1 105 ? 22.864 32.935 27.913 1.00 36.32 103 VAL A N 1
ATOM 702 C CA . VAL A 1 105 ? 23.164 31.815 28.827 1.00 34.31 103 VAL A CA 1
ATOM 703 C C . VAL A 1 105 ? 24.628 31.382 28.746 1.00 34.95 103 VAL A C 1
ATOM 704 O O . VAL A 1 105 ? 25.306 31.258 29.770 1.00 34.66 103 VAL A O 1
ATOM 708 N N . GLU A 1 106 ? 25.116 31.164 27.530 1.00 35.84 104 GLU A N 1
ATOM 709 C CA . GLU A 1 106 ? 26.430 30.538 27.334 1.00 36.37 104 GLU A CA 1
ATOM 710 C C . GLU A 1 106 ? 27.630 31.378 27.722 1.00 36.90 104 GLU A C 1
ATOM 711 O O . GLU A 1 106 ? 28.587 30.846 28.281 1.00 37.45 104 GLU A O 1
ATOM 717 N N . PHE A 1 107 ? 27.571 32.680 27.453 1.00 36.80 105 PHE A N 1
ATOM 718 C CA . PHE A 1 107 ? 28.736 33.545 27.601 1.00 37.18 105 PHE A CA 1
ATOM 719 C C . PHE A 1 107 ? 28.496 34.793 28.438 1.00 37.12 105 PHE A C 1
ATOM 720 O O . PHE A 1 107 ? 29.419 35.590 28.626 1.00 38.01 105 PHE A O 1
ATOM 728 N N . GLY A 1 108 ? 27.283 34.956 28.961 1.00 36.84 106 GLY A N 1
ATOM 729 C CA . GLY A 1 108 ? 26.981 36.075 29.861 1.00 37.80 106 GLY A CA 1
ATOM 730 C C . GLY A 1 108 ? 26.767 37.359 29.099 1.00 37.87 106 GLY A C 1
ATOM 731 O O . GLY A 1 108 ? 26.598 38.427 29.690 1.00 39.12 106 GLY A O 1
ATOM 732 N N . LYS A 1 109 ? 26.785 37.261 27.776 1.00 37.41 107 LYS A N 1
ATOM 733 C CA . LYS A 1 109 ? 26.518 38.402 26.903 1.00 38.27 107 LYS A CA 1
ATOM 734 C C . LYS A 1 109 ? 25.904 37.924 25.608 1.00 37.44 107 LYS A C 1
ATOM 735 O O . LYS A 1 109 ? 26.029 36.756 25.265 1.00 36.52 107 LYS A O 1
ATOM 741 N N . SER A 1 110 ? 25.224 38.831 24.909 1.00 36.19 108 SER A N 1
ATOM 742 C CA . SER A 1 110 ? 24.403 38.418 23.769 1.00 36.20 108 SER A CA 1
ATOM 743 C C . SER A 1 110 ? 25.189 37.697 22.683 1.00 36.03 108 SER A C 1
ATOM 744 O O . SER A 1 110 ? 26.185 38.233 22.185 1.00 36.49 108 SER A O 1
ATOM 747 N N . ALA A 1 111 ? 24.720 36.500 22.322 1.00 35.64 109 ALA A N 1
ATOM 748 C CA . ALA A 1 111 ? 25.255 35.714 21.216 1.00 34.69 109 ALA A CA 1
ATOM 749 C C . ALA A 1 111 ? 24.092 35.252 20.343 1.00 34.55 109 ALA A C 1
ATOM 750 O O . ALA A 1 111 ? 23.005 34.914 20.850 1.00 34.53 109 ALA A O 1
ATOM 752 N N . ILE A 1 112 ? 24.322 35.226 19.032 1.00 33.69 110 ILE A N 1
ATOM 753 C CA . ILE A 1 112 ? 23.273 34.948 18.057 1.00 33.05 110 ILE A CA 1
ATOM 754 C C . ILE A 1 112 ? 23.226 33.434 17.799 1.00 33.70 110 ILE A C 1
ATOM 755 O O . ILE A 1 112 ? 24.266 32.782 17.672 1.00 35.25 110 ILE A O 1
ATOM 760 N N . TYR A 1 113 ? 22.023 32.871 17.767 1.00 33.77 111 TYR A N 1
ATOM 761 C CA . TYR A 1 113 ? 21.848 31.440 17.425 1.00 34.91 111 TYR A CA 1
ATOM 762 C C . TYR A 1 113 ? 20.721 31.308 16.403 1.00 35.26 111 TYR A C 1
ATOM 763 O O . TYR A 1 113 ? 19.861 32.185 16.313 1.00 35.06 111 TYR A O 1
ATOM 772 N N . LEU A 1 114 ? 20.701 30.203 15.666 1.00 35.15 112 LEU A N 1
ATOM 773 C CA . LEU A 1 114 ? 19.549 29.814 14.846 1.00 35.76 112 LEU A CA 1
ATOM 774 C C . LEU A 1 114 ? 19.000 28.537 15.445 1.00 36.02 112 LEU A C 1
ATOM 775 O O . LEU A 1 114 ? 19.751 27.773 16.033 1.00 33.61 112 LEU A O 1
ATOM 780 N N . LEU A 1 115 ? 17.695 28.318 15.310 1.00 36.21 113 LEU A N 1
ATOM 781 C CA . LEU A 1 115 ? 17.072 27.068 15.730 1.00 36.00 113 LEU A CA 1
ATOM 782 C C . LEU A 1 115 ? 15.845 26.774 14.844 1.00 35.54 113 LEU A C 1
ATOM 783 O O . LEU A 1 115 ? 15.378 27.656 14.131 1.00 34.36 113 LEU A O 1
ATOM 788 N N . PRO A 1 116 ? 15.345 25.525 14.855 1.00 34.70 114 PRO A N 1
ATOM 789 C CA . PRO A 1 116 ? 14.130 25.299 14.062 1.00 35.29 114 PRO A CA 1
ATOM 790 C C . PRO A 1 116 ? 12.943 26.140 14.560 1.00 35.53 114 PRO A C 1
ATOM 791 O O . PRO A 1 116 ? 12.803 26.367 15.767 1.00 36.60 114 PRO A O 1
ATOM 795 N N . SER A 1 117 ? 12.074 26.585 13.657 1.00 35.87 115 SER A N 1
ATOM 796 C CA . SER A 1 117 ? 10.929 27.412 14.084 1.00 36.31 115 SER A CA 1
ATOM 797 C C . SER A 1 117 ? 9.892 26.617 14.897 1.00 37.01 115 SER A C 1
ATOM 798 O O . SER A 1 117 ? 9.017 27.172 15.573 1.00 37.32 115 SER A O 1
ATOM 801 N N . THR A 1 118 ? 10.027 25.306 14.830 1.00 35.96 116 THR A N 1
ATOM 802 C CA . THR A 1 118 ? 9.211 24.401 15.587 1.00 37.26 116 THR A CA 1
ATOM 803 C C . THR A 1 118 ? 9.873 24.007 16.911 1.00 37.56 116 THR A C 1
ATOM 804 O O . THR A 1 118 ? 9.425 23.073 17.591 1.00 37.16 116 THR A O 1
ATOM 808 N N . GLY A 1 119 ? 10.943 24.722 17.263 1.00 37.68 117 GLY A N 1
ATOM 809 C CA . GLY A 1 119 ? 11.654 24.510 18.514 1.00 38.13 117 GLY A CA 1
ATOM 810 C C . GLY A 1 119 ? 12.794 23.522 18.425 1.00 37.55 117 GLY A C 1
ATOM 811 O O . GLY A 1 119 ? 12.824 22.681 17.534 1.00 37.60 117 GLY A O 1
ATOM 812 N N . GLY A 1 120 ? 13.755 23.660 19.339 1.00 37.38 118 GLY A N 1
ATOM 813 C CA . GLY A 1 120 ? 14.895 22.752 19.430 1.00 35.60 118 GLY A CA 1
ATOM 814 C C . GLY A 1 120 ? 16.163 23.430 19.924 1.00 34.42 118 GLY A C 1
ATOM 815 O O . GLY A 1 120 ? 16.117 24.490 20.579 1.00 35.32 118 GLY A O 1
ATOM 816 N N . THR A 1 121 ? 17.296 22.873 19.520 1.00 32.86 119 THR A N 1
ATOM 817 C CA . THR A 1 121 ? 18.626 23.201 20.046 1.00 32.76 119 THR A CA 1
ATOM 818 C C . THR A 1 121 ? 19.258 24.321 19.266 1.00 33.60 119 THR A C 1
ATOM 819 O O . THR A 1 121 ? 19.501 24.162 18.067 1.00 34.44 119 THR A O 1
ATOM 823 N N . PRO A 1 122 ? 19.554 25.450 19.940 1.00 32.90 120 PRO A N 1
ATOM 824 C CA . PRO A 1 122 ? 20.175 26.554 19.224 1.00 32.41 120 PRO A CA 1
ATOM 825 C C . PRO A 1 122 ? 21.564 26.259 18.670 1.00 31.61 120 PRO A C 1
ATOM 826 O O . PRO A 1 122 ? 22.380 25.624 19.340 1.00 33.15 120 PRO A O 1
ATOM 830 N N . ARG A 1 123 ? 21.820 26.722 17.459 0.50 31.04 121 ARG A N 1
ATOM 831 C CA A ARG A 1 123 ? 23.117 26.589 16.822 0.50 31.67 121 ARG A CA 1
ATOM 832 C CA C ARG A 1 123 ? 23.129 26.586 16.853 0.50 31.62 121 ARG A CA 1
ATOM 833 C C . ARG A 1 123 ? 23.836 27.940 16.861 0.50 31.10 121 ARG A C 1
ATOM 834 O O . ARG A 1 123 ? 23.348 28.888 16.291 0.50 29.09 121 ARG A O 1
ATOM 849 N N . LEU A 1 124 ? 24.995 28.015 17.531 1.00 32.23 122 LEU A N 1
ATOM 850 C CA . LEU A 1 124 ? 25.740 29.299 17.678 1.00 34.31 122 LEU A CA 1
ATOM 851 C C . LEU A 1 124 ? 26.247 29.813 16.339 1.00 34.50 122 LEU A C 1
ATOM 852 O O . LEU A 1 124 ? 26.910 29.061 15.582 1.00 33.03 122 LEU A O 1
ATOM 865 N N . THR A 1 126 ? 27.576 33.408 16.178 1.00 36.32 124 THR A N 1
ATOM 866 C CA . THR A 1 126 ? 28.603 34.411 16.382 1.00 36.82 124 THR A CA 1
ATOM 867 C C . THR A 1 126 ? 29.602 34.093 17.496 1.00 37.80 124 THR A C 1
ATOM 868 O O . THR A 1 126 ? 29.226 33.957 18.667 1.00 38.36 124 THR A O 1
ATOM 872 N N . LYS A 1 127 ? 30.878 34.000 17.122 1.00 37.51 125 LYS A N 1
ATOM 873 C CA . LYS A 1 127 ? 31.938 33.752 18.078 1.00 36.81 125 LYS A CA 1
ATOM 874 C C . LYS A 1 127 ? 32.459 35.035 18.702 1.00 37.42 125 LYS A C 1
ATOM 875 O O . LYS A 1 127 ? 33.160 34.971 19.697 1.00 37.99 125 LYS A O 1
ATOM 881 N N . ASN A 1 128 ? 32.120 36.181 18.111 1.00 36.53 126 ASN A N 1
ATOM 882 C CA . ASN A 1 128 ? 32.588 37.498 18.572 1.00 37.92 126 ASN A CA 1
ATOM 883 C C . ASN A 1 128 ? 31.421 38.242 19.186 1.00 37.64 126 ASN A C 1
ATOM 884 O O . ASN A 1 128 ? 30.385 38.420 18.525 1.00 38.00 126 ASN A O 1
ATOM 889 N N . LEU A 1 129 ? 31.575 38.641 20.455 1.00 37.74 127 LEU A N 1
ATOM 890 C CA . LEU A 1 129 ? 30.449 39.080 21.291 1.00 37.92 127 LEU A CA 1
ATOM 891 C C . LEU A 1 129 ? 30.686 40.454 21.889 1.00 37.73 127 LEU A C 1
ATOM 892 O O . LEU A 1 129 ? 31.832 40.911 21.956 1.00 37.71 127 LEU A O 1
ATOM 897 N N . PRO A 1 130 ? 29.599 41.141 22.292 1.00 37.54 128 PRO A N 1
ATOM 898 C CA . PRO A 1 130 ? 28.230 40.714 22.056 1.00 37.02 128 PRO A CA 1
ATOM 899 C C . PRO A 1 130 ? 27.734 41.040 20.637 1.00 37.60 128 PRO A C 1
ATOM 900 O O . PRO A 1 130 ? 28.187 42.017 20.009 1.00 37.74 128 PRO A O 1
ATOM 904 N N . SER A 1 131 ? 26.803 40.223 20.159 1.00 36.54 129 SER A N 1
ATOM 905 C CA . SER A 1 131 ? 26.153 40.426 18.865 1.00 36.18 129 SER A CA 1
ATOM 906 C C . SER A 1 131 ? 24.617 40.325 18.980 1.00 36.73 129 SER A C 1
ATOM 907 O O . SER A 1 131 ? 24.090 39.432 19.656 1.00 34.48 129 SER A O 1
ATOM 910 N N . TYR A 1 132 ? 23.908 41.270 18.343 1.00 36.49 130 TYR A N 1
ATOM 911 C CA . TYR A 1 132 ? 22.446 41.409 18.494 1.00 36.43 130 TYR A CA 1
ATOM 912 C C . TYR A 1 132 ? 21.745 41.207 17.142 1.00 36.59 130 TYR A C 1
ATOM 913 O O . TYR A 1 132 ? 21.890 42.017 16.242 1.00 36.51 130 TYR A O 1
ATOM 922 N N . TRP A 1 133 ? 21.020 40.103 16.992 1.00 36.68 131 TRP A N 1
ATOM 923 C CA . TRP A 1 133 ? 20.377 39.765 15.714 1.00 36.34 131 TRP A CA 1
ATOM 924 C C . TRP A 1 133 ? 19.293 40.794 15.301 1.00 36.66 131 TRP A C 1
ATOM 925 O O . TRP A 1 133 ? 18.431 41.155 16.118 1.00 36.32 131 TRP A O 1
ATOM 936 N N . HIS A 1 134 ? 19.300 41.223 14.035 1.00 36.65 132 HIS A N 1
ATOM 937 C CA . HIS A 1 134 ? 18.412 42.321 13.623 1.00 38.13 132 HIS A CA 1
ATOM 938 C C . HIS A 1 134 ? 17.692 42.208 12.263 1.00 38.75 132 HIS A C 1
ATOM 939 O O . HIS A 1 134 ? 16.664 42.866 12.087 1.00 37.46 132 HIS A O 1
ATOM 946 N N . GLY A 1 135 ? 18.145 41.350 11.347 1.00 37.99 133 GLY A N 1
ATOM 947 C CA . GLY A 1 135 ? 17.410 41.167 10.064 1.00 38.09 133 GLY A CA 1
ATOM 948 C C . GLY A 1 135 ? 17.887 39.965 9.257 1.00 38.20 133 GLY A C 1
ATOM 949 O O . GLY A 1 135 ? 19.090 39.651 9.274 1.00 37.91 133 GLY A O 1
ATOM 950 N N A TRP A 1 136 ? 16.965 39.293 8.561 0.50 37.74 134 TRP A N 1
ATOM 951 N N B TRP A 1 136 ? 16.943 39.299 8.583 0.50 38.35 134 TRP A N 1
ATOM 952 C CA A TRP A 1 136 ? 17.305 38.180 7.674 0.50 37.52 134 TRP A CA 1
ATOM 953 C CA B TRP A 1 136 ? 17.227 38.237 7.624 0.50 38.60 134 TRP A CA 1
ATOM 954 C C A TRP A 1 136 ? 17.297 38.659 6.223 0.50 38.23 134 TRP A C 1
ATOM 955 C C B TRP A 1 136 ? 17.389 38.820 6.230 0.50 38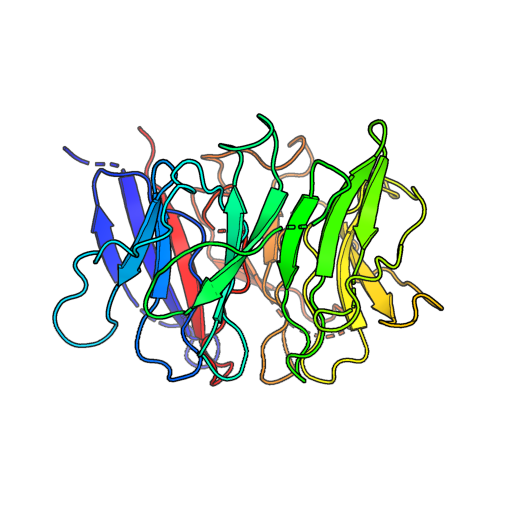.95 134 TRP A C 1
ATOM 956 O O A TRP A 1 136 ? 16.371 39.350 5.810 0.50 37.85 134 TRP A O 1
ATOM 957 O O B TRP A 1 136 ? 16.667 39.739 5.855 0.50 39.03 134 TRP A O 1
ATOM 978 N N . SER A 1 137 ? 18.306 38.262 5.442 1.00 38.87 135 SER A N 1
ATOM 979 C CA . SER A 1 137 ? 18.381 38.655 4.032 1.00 39.70 135 SER A CA 1
ATOM 980 C C . SER A 1 137 ? 17.166 38.091 3.285 1.00 39.98 135 SER A C 1
ATOM 981 O O . SER A 1 137 ? 16.705 36.974 3.589 1.00 41.52 135 SER A O 1
ATOM 984 N N . PRO A 1 138 ? 16.609 38.864 2.325 1.00 40.45 136 PRO A N 1
ATOM 985 C CA . PRO A 1 138 ? 15.476 38.376 1.542 1.00 40.62 136 PRO A CA 1
ATOM 986 C C . PRO A 1 138 ? 15.676 36.968 0.966 1.00 41.06 136 PRO A C 1
ATOM 987 O O . PRO A 1 138 ? 14.727 36.182 0.942 1.00 40.98 136 PRO A O 1
ATOM 991 N N . ASP A 1 139 ? 16.887 36.637 0.518 1.00 41.22 137 ASP A N 1
ATOM 992 C CA . ASP A 1 139 ? 17.129 35.297 -0.030 1.00 41.31 137 ASP A CA 1
ATOM 993 C C . ASP A 1 139 ? 17.360 34.218 1.044 1.00 40.98 137 ASP A C 1
ATOM 994 O O . ASP A 1 139 ? 17.653 33.070 0.713 1.00 40.83 137 ASP A O 1
ATOM 999 N N . GLY A 1 140 ? 17.270 34.615 2.315 1.00 41.23 138 GLY A N 1
ATOM 1000 C CA . GLY A 1 140 ? 17.444 33.714 3.456 1.00 40.63 138 GLY A CA 1
ATOM 1001 C C . GLY A 1 140 ? 18.856 33.233 3.776 1.00 40.55 138 GLY A C 1
ATOM 1002 O O . GLY A 1 140 ? 19.061 32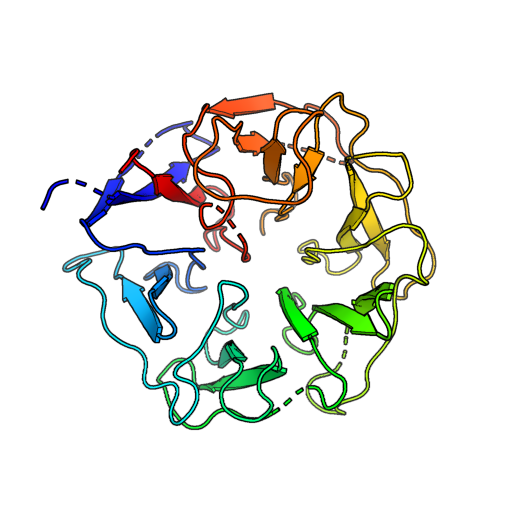.538 4.775 1.00 40.84 138 GLY A O 1
ATOM 1003 N N . LYS A 1 141 ? 19.829 33.588 2.943 1.00 40.08 139 LYS A N 1
ATOM 1004 C CA . LYS A 1 141 ? 21.176 33.029 3.060 1.00 39.83 139 LYS A CA 1
ATOM 1005 C C . LYS A 1 141 ? 22.064 33.775 4.067 1.00 38.78 139 LYS A C 1
ATOM 1006 O O . LYS A 1 141 ? 23.089 33.257 4.517 1.00 38.09 139 LYS A O 1
ATOM 1012 N N . SER A 1 142 ? 21.667 34.990 4.435 1.00 38.52 140 SER A N 1
ATOM 1013 C CA . SER A 1 142 ? 22.517 35.820 5.282 1.00 38.36 140 SER A CA 1
ATOM 1014 C C . SER A 1 142 ? 21.661 36.528 6.328 1.00 37.94 140 SER A C 1
ATOM 1015 O O . SER A 1 142 ? 20.447 36.592 6.188 1.00 38.36 140 SER A O 1
ATOM 1018 N N . PHE A 1 143 ? 22.288 37.012 7.395 1.00 37.89 141 PHE A N 1
ATOM 1019 C CA . PHE A 1 143 ? 21.577 37.892 8.323 1.00 37.70 141 PHE A CA 1
ATOM 1020 C C . PHE A 1 143 ? 22.456 39.045 8.754 1.00 37.73 141 PHE A C 1
ATOM 1021 O O . PHE A 1 143 ? 23.681 39.026 8.587 1.00 38.73 141 PHE A O 1
ATOM 1029 N N . THR A 1 144 ? 21.831 40.083 9.284 1.00 38.11 142 THR A N 1
ATOM 1030 C CA . THR A 1 144 ? 22.572 41.258 9.678 1.00 37.55 142 THR A CA 1
ATOM 1031 C C . THR A 1 144 ? 22.368 41.501 11.174 1.00 38.13 142 THR A C 1
ATOM 1032 O O . THR A 1 144 ? 21.345 41.070 11.750 1.00 37.53 142 THR A O 1
ATOM 1036 N N . TYR A 1 145 ? 23.305 42.215 11.807 1.00 38.08 143 TYR A N 1
ATOM 1037 C CA . TYR A 1 145 ? 23.273 42.370 13.264 1.00 37.87 143 TYR A CA 1
ATOM 1038 C C . TYR A 1 145 ? 24.119 43.507 13.765 1.00 37.59 143 TYR A C 1
ATOM 1039 O O . TYR A 1 145 ? 24.965 44.064 13.028 1.00 38.08 143 TYR A O 1
ATOM 1048 N N . CYS A 1 146 ? 23.904 43.874 15.025 1.00 38.28 144 CYS A N 1
ATOM 1049 C CA . CYS A 1 146 ? 24.746 44.897 15.659 1.00 36.92 144 CYS A CA 1
ATOM 1050 C C . CYS A 1 146 ? 25.783 44.082 16.419 1.00 37.91 144 CYS A C 1
ATOM 1051 O O . CYS A 1 146 ? 25.420 43.121 17.130 1.00 36.73 144 CYS A O 1
ATOM 1054 N N . GLY A 1 147 ? 27.066 44.378 16.183 1.00 37.42 145 GLY A N 1
ATOM 1055 C CA . GLY A 1 147 ? 28.145 43.770 16.933 1.00 36.16 145 GLY A CA 1
ATOM 1056 C C . GLY A 1 147 ? 28.868 44.842 17.705 1.00 38.09 145 GLY A C 1
ATOM 1057 O O . GLY A 1 147 ? 29.204 45.896 17.138 1.00 36.82 145 GLY A O 1
ATOM 1058 N N . ILE A 1 148 ? 29.112 44.603 18.995 1.00 37.70 146 ILE A N 1
ATOM 1059 C CA . ILE A 1 148 ? 29.917 45.555 19.766 1.00 37.86 146 ILE A CA 1
ATOM 1060 C C . ILE A 1 148 ? 31.290 44.939 19.958 1.00 38.37 146 ILE A C 1
ATOM 1061 O O . ILE A 1 148 ? 31.398 43.783 20.401 1.00 38.85 146 ILE A O 1
ATOM 1066 N N . ARG A 1 149 ? 32.319 45.680 19.547 1.00 38.54 147 ARG A N 1
ATOM 1067 C CA . ARG A 1 149 ? 33.701 45.216 19.631 1.00 39.11 147 ARG A CA 1
ATOM 1068 C C . ARG A 1 149 ? 34.526 46.301 20.281 1.00 40.34 147 ARG A C 1
ATOM 1069 O O . ARG A 1 149 ? 34.720 47.374 19.709 1.00 39.10 147 ARG A O 1
ATOM 1077 N N . ASP A 1 150 ? 34.980 46.025 21.504 1.00 41.27 148 ASP A N 1
ATOM 1078 C CA . ASP A 1 150 ? 35.650 47.031 22.335 1.00 41.74 148 ASP A CA 1
ATOM 1079 C C . ASP A 1 150 ? 34.912 48.368 22.302 1.00 40.86 148 ASP A C 1
ATOM 1080 O O . ASP A 1 150 ? 35.532 49.396 22.052 1.00 40.30 148 ASP A O 1
ATOM 1085 N N . GLN A 1 151 ? 33.594 48.330 22.534 1.00 40.23 149 GLN A N 1
ATOM 1086 C CA . GLN A 1 151 ? 32.755 49.535 22.624 1.00 40.56 149 GLN A CA 1
ATOM 1087 C C . GLN A 1 151 ? 32.609 50.290 21.298 1.00 39.50 149 GLN A C 1
ATOM 1088 O O . GLN A 1 151 ? 32.262 51.473 21.280 1.00 39.75 149 GLN A O 1
ATOM 1094 N N . VAL A 1 152 ? 32.887 49.601 20.195 1.00 37.60 150 VAL A N 1
ATOM 1095 C CA . VAL A 1 152 ? 32.593 50.102 18.857 1.00 37.44 150 VAL A CA 1
ATOM 1096 C C . VAL A 1 152 ? 31.359 49.315 18.365 1.00 36.90 150 VAL A C 1
ATOM 1097 O O . VAL A 1 152 ? 31.388 48.075 18.292 1.00 38.43 150 VAL A O 1
ATOM 1101 N N . PHE A 1 153 ? 30.292 50.048 18.048 1.00 36.81 151 PHE A N 1
ATOM 1102 C CA . PHE A 1 153 ? 28.993 49.500 17.693 1.00 37.27 151 PHE A CA 1
ATOM 1103 C C . PHE A 1 153 ? 28.888 49.512 16.169 1.00 37.09 151 PHE A C 1
ATOM 1104 O O . PHE A 1 153 ? 28.765 50.586 15.572 1.00 35.60 151 PHE A O 1
ATOM 1112 N N . ASP A 1 154 ? 28.942 48.339 15.534 1.00 35.79 152 ASP A N 1
ATOM 1113 C CA . ASP A 1 154 ? 28.877 48.313 14.076 1.00 36.04 152 ASP A CA 1
ATOM 1114 C C . ASP A 1 154 ? 27.846 47.372 13.510 1.00 36.72 152 ASP A C 1
ATOM 1115 O O . ASP A 1 154 ? 27.378 46.429 14.197 1.00 36.53 152 ASP A O 1
ATOM 1120 N N . ILE A 1 155 ? 27.551 47.597 12.228 1.00 36.34 153 ILE A N 1
ATOM 1121 C CA . ILE A 1 155 ? 26.676 46.724 11.469 1.00 36.33 153 ILE A CA 1
ATOM 1122 C C . ILE A 1 155 ? 27.525 45.647 10.846 1.00 36.66 153 ILE A C 1
ATOM 1123 O O . ILE A 1 155 ? 28.560 45.937 10.222 1.00 36.89 153 ILE A O 1
ATOM 1128 N N . TYR A 1 156 ? 27.090 44.402 11.025 1.00 36.40 154 TYR A N 1
ATOM 1129 C CA . TYR A 1 156 ? 27.783 43.245 10.467 1.00 36.72 154 TYR A CA 1
ATOM 1130 C C . TYR A 1 156 ? 26.764 42.440 9.693 1.00 36.93 154 TYR A C 1
ATOM 1131 O O . TYR A 1 156 ? 25.550 42.565 9.923 1.00 35.70 154 TYR A O 1
ATOM 1140 N N . SER A 1 157 ? 27.248 41.575 8.798 1.00 37.58 155 SER A N 1
ATOM 1141 C CA . SER A 1 157 ? 26.394 40.562 8.237 1.00 37.74 155 SER A CA 1
ATOM 1142 C C . SER A 1 157 ? 27.140 39.232 8.264 1.00 38.12 155 SER A C 1
ATOM 1143 O O . SER A 1 157 ? 28.371 39.201 8.355 1.00 38.66 155 SER A O 1
ATOM 1154 N N . ASP A 1 159 ? 27.164 35.216 6.463 1.00 41.63 157 ASP A N 1
ATOM 1155 C CA . ASP A 1 159 ? 26.683 34.172 5.589 1.00 42.90 157 ASP A CA 1
ATOM 1156 C C . ASP A 1 159 ? 26.466 32.922 6.450 1.00 43.22 157 ASP A C 1
ATOM 1157 O O . ASP A 1 159 ? 27.392 32.412 7.079 1.00 43.35 157 ASP A O 1
ATOM 1162 N N . ILE A 1 160 ? 25.234 32.444 6.484 1.00 43.71 158 ILE A N 1
ATOM 1163 C CA . ILE A 1 160 ? 24.854 31.329 7.352 1.00 44.11 158 ILE A CA 1
ATOM 1164 C C . ILE A 1 160 ? 25.607 30.015 7.080 1.00 44.34 158 ILE A C 1
ATOM 1165 O O . ILE A 1 160 ? 26.032 29.338 8.029 1.00 44.57 158 ILE A O 1
ATOM 1170 N N A ASP A 1 161 ? 25.786 29.685 5.805 0.50 44.10 159 ASP A N 1
ATOM 1171 N N B ASP A 1 161 ? 25.769 29.648 5.808 0.50 44.08 159 ASP A N 1
ATOM 1172 C CA A ASP A 1 161 ? 26.469 28.457 5.413 0.50 44.11 159 ASP A CA 1
ATOM 1173 C CA B ASP A 1 161 ? 26.501 28.421 5.468 0.50 44.11 159 ASP A CA 1
ATOM 1174 C C A ASP A 1 161 ? 27.979 28.456 5.685 0.50 44.09 159 ASP A C 1
ATOM 1175 C C B ASP A 1 161 ? 27.968 28.502 5.889 0.50 44.07 159 ASP A C 1
ATOM 1176 O O A ASP A 1 161 ? 28.542 27.408 6.002 0.50 44.28 159 ASP A O 1
ATOM 1177 O O B ASP A 1 161 ? 28.485 27.574 6.512 0.50 44.24 159 ASP A O 1
ATOM 1186 N N . SER A 1 162 ? 28.626 29.618 5.578 1.00 43.94 160 SER A N 1
ATOM 1187 C CA . SER A 1 162 ? 30.088 29.706 5.765 1.00 43.89 160 SER A CA 1
ATOM 1188 C C . SER A 1 162 ? 30.510 30.156 7.166 1.00 43.78 160 SER A C 1
ATOM 1189 O O . SER A 1 162 ? 31.622 29.849 7.622 1.00 44.02 160 SER A O 1
ATOM 1192 N N . GLY A 1 163 ? 29.637 30.880 7.844 1.00 43.00 161 GLY A N 1
ATOM 1193 C CA . GLY A 1 163 ? 29.972 31.432 9.142 1.00 42.56 161 GLY A CA 1
ATOM 1194 C C . GLY A 1 163 ? 30.815 32.698 9.082 1.00 42.37 161 GLY A C 1
ATOM 1195 O O . GLY A 1 163 ? 31.210 33.230 10.125 1.00 42.30 161 GLY A O 1
ATOM 1196 N N . VAL A 1 164 ? 31.081 33.198 7.878 1.00 42.22 162 VAL A N 1
ATOM 1197 C CA . VAL A 1 164 ? 31.968 34.355 7.705 1.00 42.36 162 VAL A CA 1
ATOM 1198 C C . VAL A 1 164 ? 31.307 35.669 8.084 1.00 42.38 162 VAL A C 1
ATOM 1199 O O . VAL A 1 164 ? 30.232 36.003 7.579 1.00 42.50 162 VAL A O 1
ATOM 1203 N N . GLU A 1 165 ? 31.975 36.426 8.954 1.00 42.19 163 GLU A N 1
ATOM 1204 C CA . GLU A 1 165 ? 31.475 37.703 9.434 1.00 42.38 163 GLU A CA 1
ATOM 1205 C C . GLU A 1 165 ? 32.028 38.855 8.582 1.00 42.07 163 GLU A C 1
ATOM 1206 O O . GLU A 1 165 ? 33.235 38.897 8.286 1.00 41.58 163 GLU A O 1
ATOM 1212 N N . THR A 1 166 ? 31.147 39.764 8.178 1.00 40.91 164 THR A N 1
ATOM 1213 C CA . THR A 1 166 ? 31.508 40.901 7.338 1.00 40.61 164 THR A CA 1
ATOM 1214 C C . THR A 1 166 ? 31.117 42.181 8.053 1.00 40.03 164 THR A C 1
ATOM 1215 O O . THR A 1 166 ? 29.962 42.345 8.451 1.00 38.68 164 THR A O 1
ATOM 1219 N N . ARG A 1 167 ? 32.084 43.082 8.197 1.00 38.68 165 ARG A N 1
ATOM 1220 C CA . ARG A 1 167 ? 31.864 44.348 8.878 1.00 38.60 165 ARG A CA 1
ATOM 1221 C C . ARG A 1 167 ? 31.416 45.411 7.850 1.00 38.41 165 ARG A C 1
ATOM 1222 O O . ARG A 1 167 ? 32.131 45.670 6.869 1.00 38.39 165 ARG A O 1
ATOM 1230 N N . LEU A 1 168 ? 30.241 46.009 8.057 1.00 37.87 166 LEU A N 1
ATOM 1231 C CA . LEU A 1 168 ? 29.665 46.936 7.069 1.00 38.12 166 LEU A CA 1
ATOM 1232 C C . LEU A 1 168 ? 29.798 48.398 7.422 1.00 37.95 166 LEU A C 1
ATOM 1233 O O . LEU A 1 168 ? 29.737 49.252 6.539 1.00 38.69 166 LEU A O 1
ATOM 1238 N N . THR A 1 169 ? 29.936 48.687 8.708 1.00 37.55 167 THR A N 1
ATOM 1239 C CA . THR A 1 169 ? 30.279 50.033 9.145 1.00 38.14 167 THR A CA 1
ATOM 1240 C C . THR A 1 169 ? 31.557 49.926 9.954 1.00 38.32 167 THR A C 1
ATOM 1241 O O . THR A 1 169 ? 31.893 48.849 10.440 1.00 38.69 167 THR A O 1
ATOM 1245 N N . HIS A 1 170 ? 32.258 51.043 10.087 1.00 38.65 168 HIS A N 1
ATOM 1246 C CA . HIS A 1 170 ? 33.584 51.039 10.650 1.00 38.82 168 HIS A CA 1
ATOM 1247 C C . HIS A 1 170 ? 33.746 52.137 11.702 1.00 38.32 168 HIS A C 1
ATOM 1248 O O . HIS A 1 170 ? 34.666 52.934 11.640 1.00 38.20 168 HIS A O 1
ATOM 1255 N N . GLY A 1 171 ? 32.837 52.150 12.676 1.00 37.81 169 GLY A N 1
ATOM 1256 C CA . GLY A 1 171 ? 32.968 52.997 13.863 1.00 37.08 169 GLY A CA 1
ATOM 1257 C C . GLY A 1 171 ? 32.654 54.457 13.656 1.00 36.97 169 GLY A C 1
ATOM 1258 O O . GLY A 1 171 ? 33.042 55.291 14.475 1.00 36.79 169 GLY A O 1
ATOM 1259 N N . GLU A 1 172 ? 31.968 54.771 12.558 1.00 37.07 170 GLU A N 1
ATOM 1260 C CA . GLU A 1 172 ? 31.436 56.109 12.331 1.00 37.90 170 GLU A CA 1
ATOM 1261 C C . GLU A 1 172 ? 30.211 56.240 13.235 1.00 37.58 170 GLU A C 1
ATOM 1262 O O . GLU A 1 172 ? 29.136 55.791 12.878 1.00 38.43 170 GLU A O 1
ATOM 1268 N N . GLY A 1 173 ? 30.391 56.820 14.415 1.00 37.45 171 GLY A N 1
ATOM 1269 C CA . GLY A 1 173 ? 29.325 56.859 15.414 1.00 37.04 171 GLY A CA 1
ATOM 1270 C C . GLY A 1 173 ? 29.040 55.473 15.941 1.00 36.80 171 GLY A C 1
ATOM 1271 O O . GLY A 1 173 ? 29.764 54.529 15.619 1.00 36.42 171 GLY A O 1
ATOM 1272 N N . ARG A 1 174 ? 28.011 55.341 16.778 1.00 36.87 172 ARG A N 1
ATOM 1273 C CA . ARG A 1 174 ? 27.503 54.003 17.129 1.00 37.07 172 ARG A CA 1
ATOM 1274 C C . ARG A 1 174 ? 26.443 53.618 16.101 1.00 37.30 172 ARG A C 1
ATOM 1275 O O . ARG A 1 174 ? 25.638 54.442 15.706 1.00 38.03 172 ARG A O 1
ATOM 1283 N N . ASN A 1 175 ? 26.441 52.368 15.673 1.00 37.13 173 ASN A N 1
ATOM 1284 C CA . ASN A 1 175 ? 25.543 51.945 14.606 1.00 37.03 173 ASN A CA 1
ATOM 1285 C C . ASN A 1 175 ? 24.794 50.739 15.082 1.00 38.07 173 ASN A C 1
ATOM 1286 O O . ASN A 1 175 ? 25.405 49.792 15.570 1.00 37.57 173 ASN A O 1
ATOM 1291 N N . ASP A 1 176 ? 23.474 50.764 14.925 1.00 38.55 174 ASP A N 1
ATOM 1292 C CA . ASP A 1 176 ? 22.629 49.756 15.550 1.00 38.03 174 ASP A CA 1
ATOM 1293 C C . ASP A 1 176 ? 21.412 49.450 14.685 1.00 38.15 174 ASP A C 1
ATOM 1294 O O . ASP A 1 176 ? 21.167 50.117 13.665 1.00 37.15 174 ASP A O 1
ATOM 1299 N N . GLY A 1 177 ? 20.676 48.400 15.071 1.00 38.05 175 GLY A N 1
ATOM 1300 C CA . GLY A 1 177 ? 19.385 48.071 14.447 1.00 37.59 175 GLY A CA 1
ATOM 1301 C C . GLY A 1 177 ? 19.313 47.941 12.933 1.00 38.09 175 GLY A C 1
ATOM 1302 O O . GLY A 1 177 ? 18.491 48.628 12.302 1.00 38.05 175 GLY A O 1
ATOM 1303 N N . PRO A 1 178 ? 20.131 47.036 12.343 1.00 37.90 176 PRO A N 1
ATOM 1304 C CA . PRO A 1 178 ? 20.107 46.811 10.895 1.00 37.78 176 PRO A CA 1
ATOM 1305 C C . PRO A 1 178 ? 18.964 45.933 10.412 1.00 37.82 176 PRO A C 1
ATOM 1306 O O . PRO A 1 178 ? 18.664 44.891 11.033 1.00 38.72 176 PRO A O 1
ATOM 1310 N N . ASP A 1 179 ? 18.374 46.283 9.275 1.00 36.62 177 ASP A N 1
ATOM 1311 C CA . ASP A 1 179 ? 17.315 45.426 8.699 1.00 37.63 177 ASP A CA 1
ATOM 1312 C C . ASP A 1 179 ? 17.361 45.632 7.177 1.00 37.87 177 ASP A C 1
ATOM 1313 O O . ASP A 1 179 ? 17.612 46.731 6.713 1.00 36.83 177 ASP A O 1
ATOM 1318 N N . TYR A 1 180 ? 17.172 44.570 6.404 1.00 37.80 178 TYR A N 1
ATOM 1319 C CA . TYR A 1 180 ? 17.295 44.663 4.952 1.00 39.16 178 TYR A CA 1
ATOM 1320 C C . TYR A 1 180 ? 16.117 45.333 4.251 1.00 39.86 178 TYR A C 1
ATOM 1321 O O . TYR A 1 180 ? 14.967 45.189 4.673 1.00 40.41 178 TYR A O 1
ATOM 1330 N N . SER A 1 181 ? 16.394 46.019 3.145 1.00 39.82 179 SER A N 1
ATOM 1331 C CA . SER A 1 181 ? 15.337 46.353 2.194 1.00 40.71 179 SER A CA 1
ATOM 1332 C C . SER A 1 181 ? 14.925 45.050 1.480 1.00 40.41 179 SER A C 1
ATOM 1333 O O . SER A 1 181 ? 15.764 44.145 1.340 1.00 40.75 179 SER A O 1
ATOM 1336 N N . PRO A 1 182 ? 13.655 44.938 1.031 1.00 40.17 180 PRO A N 1
ATOM 1337 C CA . PRO A 1 182 ? 13.202 43.682 0.395 1.00 40.25 180 PRO A CA 1
ATOM 1338 C C . PRO A 1 182 ? 13.873 43.364 -0.954 1.00 41.09 180 PRO A C 1
ATOM 1339 O O . PRO A 1 182 ? 13.864 42.210 -1.377 1.00 40.52 180 PRO A O 1
ATOM 1343 N N . ASP A 1 183 ? 14.459 44.359 -1.617 1.00 41.36 181 ASP A N 1
ATOM 1344 C CA . ASP A 1 183 ? 15.201 44.084 -2.856 1.00 42.53 181 ASP A CA 1
ATOM 1345 C C . ASP A 1 183 ? 16.595 43.545 -2.559 1.00 42.47 181 ASP A C 1
ATOM 1346 O O . ASP A 1 183 ? 17.307 43.085 -3.453 1.00 42.72 181 ASP A O 1
ATOM 1351 N N . GLY A 1 184 ? 16.971 43.603 -1.288 1.00 42.45 182 GLY A N 1
ATOM 1352 C CA . GLY A 1 184 ? 18.218 43.028 -0.820 1.00 42.74 182 GLY A CA 1
ATOM 1353 C C . GLY A 1 184 ? 19.447 43.834 -1.183 1.00 42.43 182 GLY A C 1
ATOM 1354 O O . GLY A 1 184 ? 20.555 43.332 -1.069 1.00 43.38 182 GLY A O 1
ATOM 1355 N N . ARG A 1 185 ? 19.257 45.070 -1.630 1.00 42.06 183 ARG A N 1
ATOM 1356 C CA . ARG A 1 185 ? 20.371 45.929 -2.007 1.00 42.48 183 ARG A CA 1
ATOM 1357 C C . ARG A 1 185 ? 20.897 46.759 -0.834 1.00 40.99 183 ARG A C 1
ATOM 1358 O O . ARG A 1 185 ? 22.068 47.177 -0.824 1.00 40.35 183 ARG A O 1
ATOM 1366 N N . TRP A 1 186 ? 20.034 46.994 0.147 1.00 40.51 184 TRP A N 1
ATOM 1367 C CA . TRP A 1 186 ? 20.363 47.884 1.262 1.00 40.02 184 TRP A CA 1
ATOM 1368 C C . TRP A 1 186 ? 20.075 47.258 2.618 1.00 39.78 184 TRP A C 1
ATOM 1369 O O . TRP A 1 186 ? 19.176 46.415 2.757 1.00 39.86 184 TRP A O 1
ATOM 1380 N N . ILE A 1 187 ? 20.817 47.723 3.625 1.00 38.83 185 ILE A N 1
ATOM 1381 C CA . ILE A 1 187 ? 20.501 47.450 5.024 1.00 37.34 185 ILE A CA 1
ATOM 1382 C C . ILE A 1 187 ? 20.268 48.833 5.660 1.00 37.36 185 ILE A C 1
ATOM 1383 O O . ILE A 1 187 ? 21.143 49.679 5.575 1.00 38.01 185 ILE A O 1
ATOM 1388 N N . TYR A 1 188 ? 19.093 49.051 6.255 1.00 36.91 186 TYR A N 1
ATOM 1389 C CA . TYR A 1 188 ? 18.781 50.303 6.960 1.00 36.47 186 TYR A CA 1
ATOM 1390 C C . TYR A 1 188 ? 19.156 50.082 8.423 1.00 36.28 186 TYR A C 1
ATOM 1391 O O . TYR A 1 188 ? 19.032 48.951 8.963 1.00 35.96 186 TYR A O 1
ATOM 1400 N N . PHE A 1 189 ? 19.648 51.144 9.057 1.00 36.10 187 PHE A N 1
ATOM 1401 C CA . PHE A 1 189 ? 20.136 51.064 10.434 1.00 35.20 187 PHE A CA 1
ATOM 1402 C C . PHE A 1 189 ? 20.121 52.480 11.015 1.00 34.86 187 PHE A C 1
ATOM 1403 O O . PHE A 1 189 ? 19.735 53.433 10.308 1.00 34.71 187 PHE A O 1
ATOM 1411 N N . ASN A 1 190 ? 20.462 52.631 12.295 1.00 34.02 188 ASN A N 1
ATOM 1412 C CA . ASN A 1 190 ? 20.633 54.003 12.826 1.00 34.67 188 ASN A CA 1
ATOM 1413 C C . ASN A 1 190 ? 22.055 54.287 13.289 1.00 34.25 188 ASN A C 1
ATOM 1414 O O . ASN A 1 190 ? 22.796 53.380 13.657 1.00 34.27 188 ASN A O 1
ATOM 1419 N N . SER A 1 191 ? 22.455 55.556 13.261 1.00 34.67 189 SER A N 1
ATOM 1420 C CA . SER A 1 191 ? 23.805 55.865 13.618 1.00 34.75 189 SER A CA 1
ATOM 1421 C C . SER A 1 191 ? 23.801 57.177 14.382 1.00 35.03 189 SER A C 1
ATOM 1422 O O . SER A 1 191 ? 22.996 58.082 14.073 1.00 35.11 189 SER A O 1
ATOM 1425 N N . SER A 1 192 ? 24.686 57.283 15.372 1.00 34.61 190 SER A N 1
ATOM 1426 C CA . SER A 1 192 ? 24.797 58.512 16.161 1.00 34.92 190 SER A CA 1
ATOM 1427 C C . SER A 1 192 ? 25.829 59.461 15.586 1.00 35.04 190 SER A C 1
ATOM 1428 O O . SER A 1 192 ? 26.126 60.496 16.206 1.00 35.55 190 SER A O 1
ATOM 1431 N N . ARG A 1 193 ? 26.366 59.144 14.411 1.00 34.98 191 ARG A N 1
ATOM 1432 C CA . ARG A 1 193 ? 27.485 59.915 13.867 1.00 35.68 191 ARG A CA 1
ATOM 1433 C C . ARG A 1 193 ? 27.219 61.421 13.743 1.00 36.19 191 ARG A C 1
ATOM 1434 O O . ARG A 1 193 ? 28.158 62.222 13.743 1.00 35.85 191 ARG A O 1
ATOM 1442 N N . THR A 1 194 ? 25.954 61.815 13.657 1.00 36.30 192 THR A N 1
ATOM 1443 C CA . THR A 1 194 ? 25.653 63.257 13.518 1.00 36.55 192 THR A CA 1
ATOM 1444 C C . THR A 1 194 ? 25.277 63.921 14.828 1.00 36.95 192 THR A C 1
ATOM 1445 O O . THR A 1 194 ? 24.941 65.105 14.850 1.00 36.91 192 THR A O 1
ATOM 1449 N N . GLY A 1 195 ? 25.263 63.180 15.927 1.00 37.60 193 GLY A N 1
ATOM 1450 C CA . GLY A 1 195 ? 24.915 63.837 17.191 1.00 39.22 193 GLY A CA 1
ATOM 1451 C C . GLY A 1 195 ? 23.741 63.196 17.885 1.00 40.10 193 GLY A C 1
ATOM 1452 O O . GLY A 1 195 ? 23.720 63.084 19.114 1.00 40.65 193 GLY A O 1
ATOM 1453 N N . GLN A 1 196 ? 22.767 62.752 17.097 1.00 40.10 194 GLN A N 1
ATOM 1454 C CA . GLN A 1 196 ? 21.665 61.971 17.637 1.00 40.30 194 GLN A CA 1
ATOM 1455 C C . GLN A 1 196 ? 21.457 60.769 16.743 1.00 39.01 194 GLN A C 1
ATOM 1456 O O . GLN A 1 196 ? 22.032 60.689 15.647 1.00 38.52 194 GLN A O 1
ATOM 1470 N N . GLN A 1 198 ? 19.992 58.808 13.941 1.00 35.65 196 GLN A N 1
ATOM 1471 C CA . GLN A 1 198 ? 19.288 59.060 12.675 1.00 33.83 196 GLN A CA 1
ATOM 1472 C C . GLN A 1 198 ? 19.325 57.796 11.850 1.00 33.84 196 GLN A C 1
ATOM 1473 O O . GLN A 1 198 ? 20.226 56.946 12.061 1.00 35.37 196 GLN A O 1
ATOM 1479 N N . ILE A 1 199 ? 18.378 57.670 10.918 1.00 32.84 197 ILE A N 1
ATOM 1480 C CA . ILE A 1 199 ? 18.350 56.507 10.030 1.00 34.13 197 ILE A CA 1
ATOM 1481 C C . ILE A 1 199 ? 19.328 56.709 8.883 1.00 33.35 197 ILE A C 1
ATOM 1482 O O . ILE A 1 199 ? 19.379 57.784 8.253 1.00 31.98 197 ILE A O 1
ATOM 1487 N N . TRP A 1 200 ? 20.122 55.661 8.661 1.00 32.78 198 TRP A N 1
ATOM 1488 C CA . TRP A 1 200 ? 21.072 55.595 7.559 1.00 34.12 198 TRP A CA 1
ATOM 1489 C C . TRP A 1 200 ? 20.815 54.283 6.814 1.00 34.81 198 TRP A C 1
ATOM 1490 O O . TRP A 1 200 ? 20.093 53.399 7.305 1.00 35.68 198 TRP A O 1
ATOM 1501 N N . ARG A 1 201 ? 21.363 54.173 5.612 1.00 35.82 199 ARG A N 1
ATOM 1502 C CA . ARG A 1 201 ? 21.385 52.890 4.937 1.00 35.98 199 ARG A CA 1
ATOM 1503 C C . ARG A 1 201 ? 22.741 52.611 4.291 1.00 36.57 199 ARG A C 1
ATOM 1504 O O . ARG A 1 201 ? 23.384 53.514 3.794 1.00 35.16 199 ARG A O 1
ATOM 1512 N N . VAL A 1 202 ? 23.163 51.344 4.323 1.00 37.17 200 VAL A N 1
ATOM 1513 C CA . VAL A 1 202 ? 24.429 50.932 3.725 1.00 37.75 200 VAL A CA 1
ATOM 1514 C C . VAL A 1 202 ? 24.150 49.841 2.687 1.00 38.12 200 VAL A C 1
ATOM 1515 O O . VAL A 1 202 ? 23.242 49.025 2.882 1.00 38.15 200 VAL A O 1
ATOM 1519 N N . ARG A 1 203 ? 24.911 49.816 1.590 1.00 38.20 201 ARG A N 1
ATOM 1520 C CA . ARG A 1 203 ? 24.745 48.737 0.606 1.00 39.43 201 ARG A CA 1
ATOM 1521 C C . ARG A 1 203 ? 25.139 47.405 1.237 1.00 39.39 201 ARG A C 1
ATOM 1522 O O . ARG A 1 203 ? 26.048 47.367 2.075 1.00 38.82 201 ARG A O 1
ATOM 1530 N N . VAL A 1 204 ? 24.510 46.307 0.827 1.00 40.12 202 VAL A N 1
ATOM 1531 C CA . VAL A 1 204 ? 24.857 45.016 1.438 1.00 41.29 202 VAL A CA 1
ATOM 1532 C C . VAL A 1 204 ? 26.319 44.664 1.205 1.00 41.96 202 VAL A C 1
ATOM 1533 O O . VAL A 1 204 ? 26.908 43.951 2.009 1.00 42.75 202 VAL A O 1
ATOM 1537 N N . ASP A 1 205 ? 26.918 45.206 0.140 1.00 43.21 203 ASP A N 1
ATOM 1538 C CA . ASP A 1 205 ? 28.355 44.992 -0.117 1.00 44.11 203 ASP A CA 1
ATOM 1539 C C . ASP A 1 205 ? 29.244 45.986 0.630 1.00 43.98 203 ASP A C 1
ATOM 1540 O O . ASP A 1 205 ? 30.465 45.949 0.514 1.00 44.35 203 ASP A O 1
ATOM 1545 N N . GLY A 1 206 ? 28.625 46.893 1.373 1.00 43.51 204 GLY A N 1
ATOM 1546 C CA . GLY A 1 206 ? 29.365 47.804 2.233 1.00 42.60 204 GLY A CA 1
ATOM 1547 C C . GLY A 1 206 ? 29.829 49.095 1.598 1.00 42.56 204 GLY A C 1
ATOM 1548 O O . GLY A 1 206 ? 30.446 49.924 2.275 1.00 43.03 204 GLY A O 1
ATOM 1549 N N A SER A 1 207 ? 29.643 49.200 0.281 0.70 42.48 205 SER A N 1
ATOM 1550 N N B SER A 1 207 ? 29.394 49.349 0.369 0.30 41.27 205 SER A N 1
ATOM 1551 C CA A SER A 1 207 ? 30.483 50.063 -0.562 0.70 42.62 205 SER A CA 1
ATOM 1552 C CA B SER A 1 207 ? 29.593 50.653 -0.255 0.30 40.23 205 SER A CA 1
ATOM 1553 C C A SER A 1 207 ? 30.053 51.524 -0.558 0.70 42.37 205 SER A C 1
ATOM 1554 C C B SER A 1 207 ? 28.477 51.652 0.079 0.30 39.37 205 SER A C 1
ATOM 1555 O O A SER A 1 207 ? 30.839 52.431 -0.900 0.70 42.37 205 SER A O 1
ATOM 1556 O O B SER A 1 207 ? 27.366 51.260 0.425 0.30 39.11 205 SER A O 1
ATOM 1561 N N A SER A 1 208 ? 28.793 51.739 -0.204 0.70 41.53 206 SER A N 1
ATOM 1562 N N B SER A 1 208 ? 28.800 52.943 0.007 0.30 38.43 206 SER A N 1
ATOM 1563 C CA A SER A 1 208 ? 28.292 53.076 0.010 0.70 40.88 206 SER A CA 1
ATOM 1564 C CA B SER A 1 208 ? 27.798 53.994 -0.224 0.30 37.46 206 SER A CA 1
ATOM 1565 C C A SER A 1 208 ? 27.309 53.065 1.168 0.70 40.02 206 SER A C 1
ATOM 1566 C C B SER A 1 208 ? 26.848 54.374 0.938 0.30 36.85 206 SER A C 1
ATOM 1567 O O A SER A 1 208 ? 26.736 52.027 1.525 0.70 40.50 206 SER A O 1
ATOM 1568 O O B SER A 1 208 ? 25.669 54.635 0.700 0.30 36.43 206 SER A O 1
ATOM 1573 N N A VAL A 1 209 ? 27.162 54.247 1.765 0.50 38.71 207 VAL A N 1
ATOM 1574 N N B VAL A 1 209 ? 27.353 54.451 2.170 0.50 36.15 207 VAL A N 1
ATOM 1575 C CA A VAL A 1 209 ? 26.306 54.496 2.924 0.50 37.58 207 VAL A CA 1
ATOM 1576 C CA B VAL A 1 209 ? 26.481 54.690 3.324 0.50 35.59 207 VAL A CA 1
ATOM 1577 C C A VAL A 1 209 ? 25.726 55.904 2.736 0.50 37.26 207 VAL A C 1
ATOM 1578 C C B VAL A 1 209 ? 25.848 56.064 3.140 0.50 36.07 207 VAL A C 1
ATOM 1579 O O A VAL A 1 209 ? 26.363 56.760 2.119 0.50 36.78 207 VAL A O 1
ATOM 1580 O O B VAL A 1 209 ? 26.550 57.037 2.853 0.50 35.52 207 VAL A O 1
ATOM 1587 N N . GLU A 1 210 ? 24.525 56.141 3.251 1.00 36.31 208 GLU A N 1
ATOM 1588 C CA . GLU A 1 210 ? 23.860 57.454 3.099 1.00 36.92 208 GLU A CA 1
ATOM 1589 C C . GLU A 1 210 ? 22.796 57.729 4.162 1.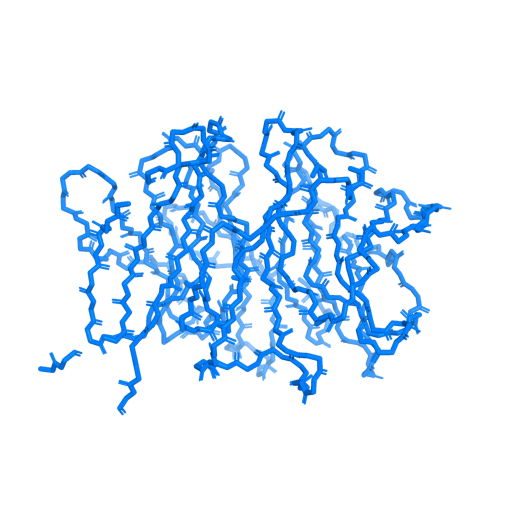00 36.36 208 GLU A C 1
ATOM 1590 O O . GLU A 1 210 ? 22.206 56.805 4.715 1.00 36.26 208 GLU A O 1
ATOM 1596 N N . ARG A 1 211 ? 22.571 59.010 4.444 1.00 35.42 209 ARG A N 1
ATOM 1597 C CA . ARG A 1 211 ? 21.679 59.410 5.513 1.00 35.76 209 ARG A CA 1
ATOM 1598 C C . ARG A 1 211 ? 20.244 59.392 5.003 1.00 36.04 209 ARG A C 1
ATOM 1599 O O . ARG A 1 211 ? 19.967 59.882 3.898 1.00 36.60 209 ARG A O 1
ATOM 1607 N N . ILE A 1 212 ? 19.336 58.861 5.821 1.00 35.02 210 ILE A N 1
ATOM 1608 C CA . ILE A 1 212 ? 17.921 58.775 5.455 1.00 34.19 210 ILE A CA 1
ATOM 1609 C C . ILE A 1 212 ? 16.988 59.667 6.263 1.00 34.45 210 ILE A C 1
ATOM 1610 O O . ILE A 1 212 ? 16.035 60.205 5.693 1.00 35.27 210 ILE A O 1
ATOM 1615 N N . THR A 1 213 ? 17.222 59.819 7.568 1.00 34.63 211 THR A N 1
ATOM 1616 C CA . THR A 1 213 ? 16.498 60.867 8.318 1.00 35.22 211 THR A CA 1
ATOM 1617 C C . THR A 1 213 ? 17.415 62.022 8.713 1.00 35.42 211 THR A C 1
ATOM 1618 O O . THR A 1 213 ? 18.615 61.842 8.938 1.00 34.84 211 THR A O 1
ATOM 1622 N N . ASP A 1 214 ? 16.828 63.220 8.783 1.00 34.93 212 ASP A N 1
ATOM 1623 C CA . ASP A 1 214 ? 17.505 64.399 9.263 1.00 36.32 212 ASP A CA 1
ATOM 1624 C C . ASP A 1 214 ? 16.417 65.065 10.090 1.00 36.40 212 ASP A C 1
ATOM 1625 O O . ASP A 1 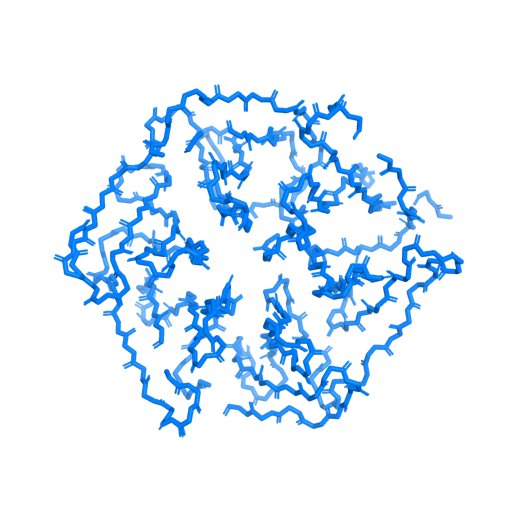214 ? 15.618 65.817 9.550 1.00 36.39 212 ASP A O 1
ATOM 1630 N N . SER A 1 215 ? 16.327 64.694 11.370 1.00 36.22 213 SER A N 1
ATOM 1631 C CA . SER A 1 215 ? 15.190 65.080 12.211 1.00 36.46 213 SER A CA 1
ATOM 1632 C C . SER A 1 215 ? 15.662 65.716 13.497 1.00 36.46 213 SER A C 1
ATOM 1633 O O . SER A 1 215 ? 16.854 65.665 13.816 1.00 36.45 213 SER A O 1
ATOM 1636 N N . ALA A 1 216 ? 14.719 66.308 14.231 1.00 35.18 214 ALA A N 1
ATOM 1637 C CA . ALA A 1 216 ? 14.953 66.717 15.603 1.00 35.30 214 ALA A CA 1
ATOM 1638 C C . ALA A 1 216 ? 14.753 65.575 16.609 1.00 35.12 214 ALA A C 1
ATOM 1639 O O . ALA A 1 216 ? 14.553 65.825 17.792 1.00 36.67 214 ALA A O 1
ATOM 1641 N N . TYR A 1 217 ? 14.823 64.329 16.169 1.00 35.12 215 TYR A N 1
ATOM 1642 C CA . TYR A 1 217 ? 14.565 63.219 17.096 1.00 35.37 215 TYR A CA 1
ATOM 1643 C C . TYR A 1 217 ? 15.692 62.223 17.055 1.00 34.42 215 TYR A C 1
ATOM 1644 O O . TYR A 1 217 ? 16.572 62.330 16.209 1.00 33.74 215 TYR A O 1
ATOM 1653 N N . GLY A 1 218 ? 15.673 61.277 17.995 1.00 33.37 216 GLY A N 1
ATOM 1654 C CA . GLY A 1 218 ? 16.499 60.065 17.893 1.00 33.06 216 GLY A CA 1
ATOM 1655 C C . GLY A 1 218 ? 15.648 58.947 17.295 1.00 33.58 216 GLY A C 1
ATOM 1656 O O . GLY A 1 218 ? 14.631 58.548 17.870 1.00 33.14 216 GLY A O 1
ATOM 1657 N N . ASP A 1 219 ? 16.092 58.416 16.157 1.00 33.00 217 ASP A N 1
ATOM 1658 C CA . ASP A 1 219 ? 15.246 57.612 15.296 1.00 32.24 217 ASP A CA 1
ATOM 1659 C C . ASP A 1 219 ? 15.829 56.244 15.449 1.00 32.12 217 ASP A C 1
ATOM 1660 O O . ASP A 1 219 ? 17.052 56.085 15.358 1.00 31.24 217 ASP A O 1
ATOM 1665 N N . TRP A 1 220 ? 14.970 55.242 15.695 1.00 32.45 218 TRP A N 1
ATOM 1666 C CA . TRP A 1 220 ? 15.442 53.948 16.132 1.00 32.83 218 TRP A CA 1
ATOM 1667 C C . TRP A 1 220 ? 14.622 52.850 15.450 1.00 33.70 218 TRP A C 1
ATOM 1668 O O . TRP A 1 220 ? 13.494 53.081 14.996 1.00 34.97 218 TRP A O 1
ATOM 1679 N N . PHE A 1 221 ? 15.163 51.649 15.391 1.00 36.09 219 PHE A N 1
ATOM 1680 C CA . PHE A 1 221 ? 14.392 50.513 14.923 1.00 35.73 219 PHE A CA 1
ATOM 1681 C C . PHE A 1 221 ? 13.798 50.630 13.501 1.00 36.94 219 PHE A C 1
ATOM 1682 O O . PHE A 1 221 ? 12.600 50.363 13.320 1.00 38.63 219 PHE A O 1
ATOM 1690 N N . PRO A 1 222 ? 14.611 50.984 12.479 1.00 37.37 220 PRO A N 1
ATOM 1691 C CA . PRO A 1 222 ? 14.042 50.964 11.107 1.00 37.39 220 PRO A CA 1
ATOM 1692 C C . PRO A 1 222 ? 13.690 49.564 10.590 1.00 38.54 220 PRO A C 1
ATOM 1693 O O . PRO A 1 222 ? 14.516 48.616 10.675 1.00 38.74 220 PRO A O 1
ATOM 1697 N N . HIS A 1 223 ? 12.437 49.409 10.124 1.00 37.59 221 HIS A N 1
ATOM 1698 C CA . HIS A 1 223 ? 12.023 48.219 9.420 1.00 36.81 221 HIS A CA 1
ATOM 1699 C C . HIS A 1 223 ? 11.408 48.569 8.065 1.00 37.33 221 HIS A C 1
ATOM 1700 O O . HIS A 1 223 ? 10.307 49.096 8.004 1.00 36.47 221 HIS A O 1
ATOM 1707 N N . PRO A 1 224 ? 12.155 48.321 6.980 1.00 37.52 222 PRO A N 1
ATOM 1708 C CA . PRO A 1 224 ? 11.591 48.372 5.639 1.00 38.38 222 PRO A CA 1
ATOM 1709 C C . PRO A 1 224 ? 10.454 47.345 5.427 1.00 38.87 222 PRO A C 1
ATOM 1710 O O . PRO A 1 224 ? 10.585 46.163 5.788 1.00 38.76 222 PRO A O 1
ATOM 1714 N N . SER A 1 225 ? 9.353 47.821 4.861 1.00 38.93 223 SER A N 1
ATOM 1715 C CA . SER A 1 225 ? 8.204 46.965 4.545 1.00 39.21 223 SER A CA 1
ATOM 1716 C C . SER A 1 225 ? 8.578 45.963 3.447 1.00 39.35 223 SER A C 1
ATOM 1717 O O . SER A 1 225 ? 9.287 46.326 2.498 1.00 39.07 223 SER A O 1
ATOM 1720 N N . PRO A 1 226 ? 8.101 44.708 3.550 1.00 39.26 224 PRO A N 1
ATOM 1721 C CA . PRO A 1 226 ? 8.340 43.769 2.438 1.00 39.16 224 PRO A CA 1
ATOM 1722 C C . PRO A 1 226 ? 7.781 44.227 1.081 1.00 39.38 224 PRO A C 1
ATOM 1723 O O . PRO A 1 226 ? 8.161 43.674 0.026 1.00 39.67 224 PRO A O 1
ATOM 1727 N N . SER A 1 227 ? 6.911 45.232 1.090 1.00 38.92 225 SER A N 1
ATOM 1728 C CA A SER A 1 227 ? 6.301 45.692 -0.137 0.50 38.68 225 SER A CA 1
ATOM 1729 C CA B SER A 1 227 ? 6.292 45.697 -0.138 0.50 39.08 225 SER A CA 1
ATOM 1730 C C . SER A 1 227 ? 7.156 46.745 -0.833 1.00 38.75 225 SER A C 1
ATOM 1731 O O . SER A 1 227 ? 6.858 47.162 -1.963 1.00 37.99 225 SER A O 1
ATOM 1736 N N . GLY A 1 228 ? 8.211 47.176 -0.145 1.00 37.96 226 GLY A N 1
ATOM 1737 C CA . GLY A 1 228 ? 9.247 48.012 -0.737 1.00 37.40 226 GLY A CA 1
ATOM 1738 C C . GLY A 1 228 ? 8.941 49.470 -0.924 1.00 37.01 226 GLY A C 1
ATOM 1739 O O . GLY A 1 228 ? 9.652 50.152 -1.673 1.00 36.12 226 GLY A O 1
ATOM 1740 N N . ASP A 1 229 ? 7.921 49.977 -0.240 1.00 36.62 227 ASP A N 1
ATOM 1741 C CA . ASP A 1 229 ? 7.572 51.396 -0.395 1.00 36.57 227 ASP A CA 1
ATOM 1742 C C . ASP A 1 229 ? 7.781 52.239 0.875 1.00 36.71 227 ASP A C 1
ATOM 1743 O O . ASP A 1 229 ? 7.847 53.465 0.800 1.00 36.04 227 ASP A O 1
ATOM 1748 N N . LYS A 1 230 ? 7.864 51.579 2.031 1.00 36.40 228 LYS A N 1
ATOM 1749 C CA . LYS A 1 230 ? 7.790 52.282 3.319 1.00 36.42 228 LYS A CA 1
ATOM 1750 C C . LYS A 1 230 ? 8.752 51.703 4.335 1.00 36.13 228 LYS A C 1
ATOM 1751 O O . LYS A 1 230 ? 9.107 50.511 4.304 1.00 36.63 228 LYS A O 1
ATOM 1757 N N . VAL A 1 231 ? 9.154 52.571 5.255 1.00 36.23 229 VAL A N 1
ATOM 1758 C CA . VAL A 1 231 ? 9.928 52.192 6.432 1.00 35.11 229 VAL A CA 1
ATOM 1759 C C . VAL A 1 231 ? 9.185 52.714 7.667 1.00 35.40 229 VAL A C 1
ATOM 1760 O O . VAL A 1 231 ? 8.859 53.920 7.738 1.00 34.45 229 VAL A O 1
ATOM 1764 N N . VAL A 1 232 ? 8.981 51.829 8.647 1.00 34.87 230 VAL A N 1
ATOM 1765 C CA . VAL A 1 232 ? 8.409 52.216 9.952 1.00 34.99 230 VAL A CA 1
ATOM 1766 C C . VAL A 1 232 ? 9.566 52.301 10.971 1.00 35.01 230 VAL A C 1
ATOM 1767 O O . VAL A 1 232 ? 10.563 51.575 10.862 1.00 35.15 230 VAL A O 1
ATOM 1771 N N . PHE A 1 233 ? 9.447 53.181 11.957 1.00 34.26 231 PHE A N 1
ATOM 1772 C CA . PHE A 1 233 ? 10.518 53.371 12.922 1.00 34.40 231 PHE A CA 1
ATOM 1773 C C . PHE A 1 233 ? 9.944 54.157 14.094 1.00 34.31 231 PHE A C 1
ATOM 1774 O O . PHE A 1 233 ? 8.792 54.589 14.035 1.00 33.18 231 PHE A O 1
ATOM 1782 N N . VAL A 1 234 ? 10.705 54.255 15.181 1.00 34.14 232 VAL A N 1
ATOM 1783 C CA . VAL A 1 234 ? 10.280 55.013 16.362 1.00 34.50 232 VAL A CA 1
ATOM 1784 C C . VAL A 1 234 ? 11.148 56.264 16.507 1.00 35.00 232 VAL A C 1
ATOM 1785 O O . VAL A 1 234 ? 12.356 56.178 16.334 1.00 35.38 232 VAL A O 1
ATOM 1789 N N . SER A 1 235 ? 10.547 57.395 16.874 1.00 35.11 233 SER A N 1
ATOM 1790 C CA . SER A 1 235 ? 11.272 58.643 17.187 1.00 36.02 233 SER A CA 1
ATOM 1791 C C . SER A 1 235 ? 11.134 58.984 18.672 1.00 35.44 233 SER A C 1
ATOM 1792 O O . SER A 1 235 ? 10.018 59.182 19.162 1.00 35.05 233 SER A O 1
ATOM 1795 N N . TYR A 1 236 ? 12.258 59.030 19.391 1.00 35.11 234 TYR A N 1
ATOM 1796 C CA . TYR A 1 236 ? 12.267 59.486 20.775 1.00 35.78 234 TYR A CA 1
ATOM 1797 C C . TYR A 1 236 ? 12.492 60.986 20.765 1.00 36.78 234 TYR A C 1
ATOM 1798 O O . TYR A 1 236 ? 12.989 61.504 19.774 1.00 36.89 234 TYR A O 1
ATOM 1807 N N . ASP A 1 237 ? 12.179 61.684 21.856 1.00 38.76 235 ASP A N 1
ATOM 1808 C CA . ASP A 1 237 ? 12.643 63.064 21.987 1.00 40.53 235 ASP A CA 1
ATOM 1809 C C . ASP A 1 237 ? 14.177 63.123 21.880 1.00 41.24 235 ASP A C 1
ATOM 1810 O O . ASP A 1 237 ? 14.883 62.151 22.186 1.00 42.12 235 ASP A O 1
ATOM 1815 N N . ALA A 1 238 ? 14.659 64.246 21.377 1.00 42.64 236 ALA A N 1
ATOM 1816 C CA . ALA A 1 238 ? 16.080 64.503 21.119 1.00 43.90 236 ALA A CA 1
ATOM 1817 C C . ALA A 1 238 ? 16.937 64.421 22.376 1.00 44.62 236 ALA A C 1
ATOM 1818 O O . ALA A 1 238 ? 18.059 63.911 22.328 1.00 44.99 236 ALA A O 1
ATOM 1820 N N . ASP A 1 239 ? 16.414 64.933 23.492 1.00 45.34 237 ASP A N 1
ATOM 1821 C CA . ASP A 1 239 ? 17.129 64.868 24.779 1.00 46.04 237 ASP A CA 1
ATOM 1822 C C . ASP A 1 239 ? 17.194 63.485 25.444 1.00 45.37 237 ASP A C 1
ATOM 1823 O O . ASP A 1 239 ? 17.636 63.368 26.582 1.00 46.12 237 ASP A O 1
ATOM 1828 N N . VAL A 1 240 ? 16.736 62.448 24.749 1.00 44.29 238 VAL A N 1
ATOM 1829 C CA . VAL A 1 240 ? 16.775 61.094 25.272 1.00 42.73 238 VAL A CA 1
ATOM 1830 C C . VAL A 1 240 ? 18.107 60.464 24.873 1.00 43.54 238 VAL A C 1
ATOM 1831 O O . VAL A 1 240 ? 18.599 60.708 23.766 1.00 43.63 238 VAL A O 1
ATOM 1835 N N . PHE A 1 241 ? 18.676 59.636 25.755 1.00 43.40 239 PHE A N 1
ATOM 1836 C CA . PHE A 1 241 ? 19.933 58.957 25.479 1.00 43.29 239 PHE A CA 1
ATOM 1837 C C . PHE A 1 241 ? 19.669 57.487 25.294 1.00 43.38 239 PHE A C 1
ATOM 1838 O O . PHE A 1 241 ? 18.975 56.869 26.093 1.00 43.75 239 PHE A O 1
ATOM 1846 N N . ASP A 1 242 ? 20.229 56.929 24.237 1.00 42.74 240 ASP A N 1
ATOM 1847 C CA . ASP A 1 242 ? 20.056 55.517 23.939 1.00 43.22 240 ASP A CA 1
ATOM 1848 C C . ASP A 1 242 ? 18.562 55.206 23.641 1.00 42.13 240 ASP A C 1
ATOM 1849 O O . ASP A 1 242 ? 17.854 56.054 23.099 1.00 41.90 240 ASP A O 1
ATOM 1854 N N . HIS A 1 243 ? 18.095 54.008 23.995 1.00 41.14 241 HIS A N 1
ATOM 1855 C CA . HIS A 1 243 ? 16.707 53.590 23.681 1.00 40.59 241 HIS A CA 1
ATOM 1856 C C . HIS A 1 243 ? 15.964 52.959 24.885 1.00 39.49 241 HIS A C 1
ATOM 1857 O O . HIS A 1 243 ? 15.757 51.743 24.946 1.00 39.84 241 HIS A O 1
ATOM 1864 N N . PRO A 1 244 ? 15.588 53.783 25.845 1.00 39.16 242 PRO A N 1
ATOM 1865 C CA . PRO A 1 244 ? 14.955 53.330 27.077 1.00 39.31 242 PRO A CA 1
ATOM 1866 C C . PRO A 1 244 ? 13.509 52.797 26.910 1.00 39.38 242 PRO A C 1
ATOM 1867 O O . PRO A 1 244 ? 12.877 52.962 25.844 1.00 39.46 242 PRO A O 1
ATOM 1871 N N A ARG A 1 245 ? 13.011 52.190 27.987 0.50 38.65 243 ARG A N 1
ATOM 1872 N N B ARG A 1 245 ? 12.992 52.166 27.958 0.50 39.12 243 ARG A N 1
ATOM 1873 C CA A ARG A 1 245 ? 11.614 51.810 28.124 0.50 37.84 243 ARG A CA 1
ATOM 1874 C CA B ARG A 1 245 ? 11.600 51.760 27.953 0.50 38.74 243 ARG A CA 1
ATOM 1875 C C A ARG A 1 245 ? 10.763 53.004 28.466 0.50 37.68 243 ARG A C 1
ATOM 1876 C C B ARG A 1 245 ? 10.746 52.818 28.642 0.50 38.17 243 ARG A C 1
ATOM 1877 O O A ARG A 1 245 ? 11.278 54.035 28.903 0.50 37.75 243 ARG A O 1
ATOM 1878 O O B ARG A 1 245 ? 11.263 53.618 29.445 0.50 37.55 243 ARG A O 1
ATOM 1893 N N . ASP A 1 246 ? 9.453 52.823 28.312 1.00 37.28 244 ASP A N 1
ATOM 1894 C CA . ASP A 1 246 ? 8.439 53.618 29.018 1.00 37.08 244 ASP A CA 1
ATOM 1895 C C . ASP A 1 246 ? 8.565 55.119 28.886 1.00 37.07 244 ASP A C 1
ATOM 1896 O O . ASP A 1 246 ? 8.552 55.851 29.896 1.00 36.55 244 ASP A O 1
ATOM 1901 N N . LEU A 1 247 ? 8.667 55.579 27.640 1.00 36.77 245 LEU A N 1
ATOM 1902 C CA . LEU A 1 247 ? 8.641 57.027 27.363 1.00 37.18 245 LEU A CA 1
ATOM 1903 C C . LEU A 1 247 ? 7.579 57.317 26.318 1.00 36.90 245 LEU A C 1
ATOM 1904 O O . LEU A 1 247 ? 7.159 56.416 25.589 1.00 36.83 245 LEU A O 1
ATOM 1909 N N . ASP A 1 248 ? 7.178 58.574 26.249 1.00 37.19 246 ASP A N 1
ATOM 1910 C CA . ASP A 1 248 ? 6.268 59.070 25.220 1.00 37.49 246 ASP A CA 1
ATOM 1911 C C . ASP A 1 248 ? 7.046 59.177 23.916 1.00 37.78 246 ASP A C 1
ATOM 1912 O O . ASP A 1 248 ? 7.919 60.042 23.782 1.00 37.23 246 ASP A O 1
ATOM 1917 N N . VAL A 1 249 ? 6.787 58.236 22.998 1.00 36.94 247 VAL A N 1
ATOM 1918 C CA . VAL A 1 249 ? 7.450 58.216 21.679 1.00 37.33 247 VAL A CA 1
ATOM 1919 C C . VAL A 1 249 ? 6.443 58.400 20.509 1.00 37.59 247 VAL A C 1
ATOM 1920 O O . VAL A 1 249 ? 5.246 58.589 20.744 1.00 37.17 247 VAL A O 1
ATOM 1924 N N . ARG A 1 250 ? 6.962 58.398 19.277 1.00 37.29 248 ARG A N 1
ATOM 1925 C CA A ARG A 1 250 ? 6.163 58.514 18.060 0.50 37.06 248 ARG A CA 1
ATOM 1926 C CA B ARG A 1 250 ? 6.131 58.475 18.084 0.50 37.01 248 ARG A CA 1
ATOM 1927 C C . ARG A 1 250 ? 6.513 57.331 17.173 1.00 36.72 248 ARG A C 1
ATOM 1928 O O . ARG A 1 250 ? 7.686 57.041 16.997 1.00 37.21 248 ARG A O 1
ATOM 1943 N N . VAL A 1 251 ? 5.508 56.643 16.637 1.00 36.47 249 VAL A N 1
ATOM 1944 C CA . VAL A 1 251 ? 5.732 55.612 15.633 1.00 36.52 249 VAL A CA 1
ATOM 1945 C C . VAL A 1 251 ? 5.593 56.350 14.294 1.00 36.59 249 VAL A C 1
ATOM 1946 O O . VAL A 1 251 ? 4.551 56.958 14.009 1.00 35.84 249 VAL A O 1
ATOM 1950 N N . GLN A 1 252 ? 6.672 56.320 13.512 1.00 35.67 250 GLN A N 1
ATOM 1951 C CA . GLN A 1 252 ? 6.777 57.081 12.299 1.00 35.97 250 GLN A CA 1
ATOM 1952 C C . GLN A 1 252 ? 6.791 56.181 11.093 1.00 35.21 250 GLN A C 1
ATOM 1953 O O . GLN A 1 252 ? 7.151 55.006 11.185 1.00 35.11 250 GLN A O 1
ATOM 1959 N N . LEU A 1 253 ? 6.443 56.768 9.950 1.00 35.24 251 LEU A N 1
ATOM 1960 C CA . LEU A 1 253 ? 6.511 56.078 8.673 1.00 35.86 251 LEU A CA 1
ATOM 1961 C C . LEU A 1 253 ? 7.070 57.055 7.647 1.00 35.79 251 LEU A C 1
ATOM 1962 O O . LEU A 1 253 ? 6.797 58.274 7.716 1.00 35.27 251 LEU A O 1
ATOM 1975 N N . ASP A 1 255 ? 8.832 57.085 3.212 1.00 37.92 253 ASP A N 1
ATOM 1976 C CA . ASP A 1 255 ? 9.219 56.414 1.956 1.00 38.20 253 ASP A CA 1
ATOM 1977 C C . ASP A 1 255 ? 10.625 55.801 2.103 1.00 38.53 253 ASP A C 1
ATOM 1978 O O . ASP A 1 255 ? 11.400 56.226 2.977 1.00 37.51 253 ASP A O 1
ATOM 1991 N N . ASP A 1 257 ? 13.248 56.379 0.516 1.00 39.00 255 ASP A N 1
ATOM 1992 C CA . ASP A 1 257 ? 14.311 57.365 0.328 1.00 38.08 255 ASP A CA 1
ATOM 1993 C C . ASP A 1 257 ? 14.255 58.423 1.413 1.00 37.89 255 ASP A C 1
ATOM 1994 O O . ASP A 1 257 ? 14.983 59.422 1.359 1.00 37.41 255 ASP A O 1
ATOM 1999 N N . GLY A 1 258 ? 13.376 58.216 2.387 1.00 36.58 256 GLY A N 1
ATOM 2000 C CA . GLY A 1 258 ? 13.283 59.096 3.532 1.00 36.14 256 GLY A CA 1
ATOM 2001 C C . GLY A 1 258 ? 12.260 60.198 3.348 1.00 35.94 256 GLY A C 1
ATOM 2002 O O . GLY A 1 258 ? 12.034 61.003 4.250 1.00 35.87 256 GLY A O 1
ATOM 2003 N N . GLY A 1 259 ? 11.636 60.245 2.177 1.00 36.39 257 GLY A N 1
ATOM 2004 C CA . GLY A 1 259 ? 10.615 61.250 1.894 1.00 35.85 257 GLY A CA 1
ATOM 2005 C C . GLY A 1 259 ? 9.330 60.963 2.646 1.00 36.11 257 GLY A C 1
ATOM 2006 O O . GLY A 1 259 ? 9.112 59.821 3.128 1.00 35.42 257 GLY A O 1
ATOM 2007 N N . ASN A 1 260 ? 8.508 62.004 2.778 1.00 36.15 258 ASN A N 1
ATOM 2008 C CA . ASN A 1 260 ? 7.152 61.927 3.365 1.00 37.35 258 ASN A CA 1
ATOM 2009 C C . ASN A 1 260 ? 7.100 61.287 4.750 1.00 37.24 258 ASN A C 1
ATOM 2010 O O . ASN A 1 260 ? 6.338 60.341 4.989 1.00 36.38 258 ASN A O 1
ATOM 2015 N N . VAL A 1 261 ? 7.917 61.807 5.663 1.00 36.86 259 VAL A N 1
ATOM 2016 C CA . VAL A 1 261 ? 7.912 61.297 7.033 1.00 36.73 259 VAL A CA 1
ATOM 2017 C C . VAL A 1 261 ? 6.589 61.715 7.675 1.00 36.53 259 VAL A C 1
ATOM 2018 O O . VAL A 1 261 ? 6.163 62.871 7.559 1.00 35.23 259 VAL A O 1
ATOM 2022 N N . GLU A 1 262 ? 5.921 60.772 8.323 1.00 35.85 260 GLU A N 1
ATOM 2023 C CA . GLU A 1 262 ? 4.694 61.093 9.036 1.00 36.74 260 GLU A CA 1
ATOM 2024 C C . GLU A 1 262 ? 4.653 60.363 10.367 1.00 36.36 260 GLU A C 1
ATOM 2025 O O . GLU A 1 262 ? 5.289 59.319 10.524 1.00 36.49 260 GLU A O 1
ATOM 2031 N N . THR A 1 263 ? 3.903 60.916 11.313 1.00 36.15 261 THR A N 1
ATOM 2032 C CA . THR A 1 263 ? 3.613 60.222 12.574 1.00 35.97 261 THR A CA 1
ATOM 2033 C C . THR A 1 263 ? 2.353 59.403 12.395 1.00 35.27 261 THR A C 1
ATOM 2034 O O . THR A 1 263 ? 1.284 59.938 12.099 1.00 35.18 261 THR A O 1
ATOM 2038 N N . LEU A 1 264 ? 2.472 58.090 12.523 1.00 33.42 262 LEU A N 1
ATOM 2039 C CA . LEU A 1 264 ? 1.304 57.242 12.464 1.00 33.06 262 LEU A CA 1
ATOM 2040 C C . LEU A 1 264 ? 0.506 57.399 13.762 1.00 34.83 262 LEU A C 1
ATOM 2041 O O . LEU A 1 264 ? -0.702 57.635 13.722 1.00 35.13 262 LEU A O 1
ATOM 2046 N N . PHE A 1 265 ? 1.162 57.274 14.921 1.00 35.27 263 PHE A N 1
ATOM 2047 C CA . PHE A 1 265 ? 0.485 57.519 16.201 1.00 35.58 263 PHE A CA 1
ATOM 2048 C C . PHE A 1 265 ? 1.523 57.797 17.295 1.00 35.31 263 PHE A C 1
ATOM 2049 O O . PHE A 1 265 ? 2.676 57.442 17.131 1.00 33.92 263 PHE A O 1
ATOM 2057 N N . ASP A 1 266 ? 1.100 58.485 18.367 1.00 35.54 264 ASP A N 1
ATOM 2058 C CA . ASP A 1 266 ? 1.868 58.564 19.614 1.00 36.43 264 ASP A CA 1
ATOM 2059 C C . ASP A 1 266 ? 1.742 57.245 20.360 1.00 37.16 264 ASP A C 1
ATOM 2060 O O . ASP A 1 266 ? 0.760 56.514 20.194 1.00 37.61 264 ASP A O 1
ATOM 2065 N N . LEU A 1 267 ? 2.711 56.963 21.213 1.00 37.19 265 LEU A N 1
ATOM 2066 C CA . LEU A 1 267 ? 2.739 55.692 21.917 1.00 37.22 265 LEU A CA 1
ATOM 2067 C C . LEU A 1 267 ? 3.567 55.802 23.203 1.00 37.21 265 LEU A C 1
ATOM 2068 O O . LEU A 1 267 ? 4.574 56.526 23.263 1.00 36.82 265 LEU A O 1
ATOM 2073 N N . PHE A 1 268 ? 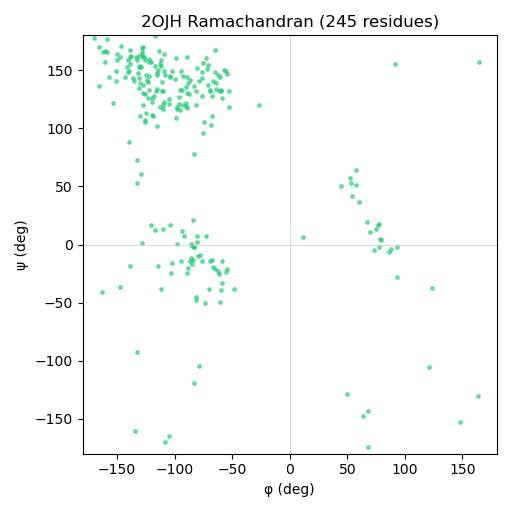3.125 55.086 24.231 1.00 36.75 266 PHE A N 1
ATOM 2074 C CA . PHE A 1 268 ? 3.899 54.966 25.445 1.00 36.16 266 PHE A CA 1
ATOM 2075 C C . PHE A 1 268 ? 4.678 53.672 25.320 1.00 35.80 266 PHE A C 1
ATOM 2076 O O . PHE A 1 268 ? 4.100 52.569 25.199 1.00 34.73 266 PHE A O 1
ATOM 2084 N N . GLY A 1 269 ? 6.002 53.813 25.277 1.00 36.24 267 GLY A N 1
ATOM 2085 C CA . GLY A 1 269 ? 6.874 52.667 25.033 1.00 36.03 267 GLY A CA 1
ATOM 2086 C C . GLY A 1 269 ? 8.276 53.098 24.625 1.00 36.37 267 GLY A C 1
ATOM 2087 O O . GLY A 1 269 ? 8.880 53.967 25.264 1.00 36.73 267 GLY A O 1
ATOM 2088 N N . GLY A 1 270 ? 8.771 52.514 23.545 1.00 35.39 268 GLY A N 1
ATOM 2089 C CA . GLY A 1 270 ? 10.160 52.687 23.131 1.00 35.00 268 GLY A CA 1
ATOM 2090 C C . GLY A 1 270 ? 10.777 51.311 23.101 1.00 35.80 268 GLY A C 1
ATOM 2091 O O . GLY A 1 270 ? 10.498 50.531 22.187 1.00 36.11 268 GLY A O 1
ATOM 2092 N N . GLN A 1 271 ? 11.605 51.003 24.092 1.00 35.31 269 GLN A N 1
ATOM 2093 C CA . GLN A 1 271 ? 12.216 49.665 24.112 1.00 36.16 269 GLN A CA 1
ATOM 2094 C C . GLN A 1 271 ? 11.088 48.622 24.177 1.00 35.40 269 GLN A C 1
ATOM 2095 O O . GLN A 1 271 ? 10.180 48.750 25.005 1.00 35.39 269 GLN A O 1
ATOM 2101 N N . GLY A 1 272 ? 11.172 47.593 23.337 1.00 35.93 270 GLY A N 1
ATOM 2102 C CA . GLY A 1 272 ? 10.155 46.531 23.277 1.00 34.98 270 GLY A CA 1
ATOM 2103 C C . GLY A 1 272 ? 9.061 46.765 22.229 1.00 35.54 270 GLY A C 1
ATOM 2104 O O . GLY A 1 272 ? 8.455 45.803 21.715 1.00 35.03 270 GLY A O 1
ATOM 2105 N N . THR A 1 273 ? 8.791 48.031 21.918 1.00 34.42 271 THR A N 1
ATOM 2106 C CA . THR A 1 273 ? 7.720 48.384 20.983 1.00 34.63 271 THR A CA 1
ATOM 2107 C C . THR A 1 273 ? 7.909 47.651 19.639 1.00 36.14 271 THR A C 1
ATOM 2108 O O . THR A 1 273 ? 6.972 47.020 19.127 1.00 35.52 271 THR A O 1
ATOM 2120 N N . ASN A 1 275 ? 11.555 46.171 18.454 1.00 35.23 273 ASN A N 1
ATOM 2121 C CA . ASN A 1 275 ? 13.013 46.058 18.223 1.00 37.35 273 ASN A CA 1
ATOM 2122 C C . ASN A 1 275 ? 13.340 45.296 16.960 1.00 37.44 273 ASN A C 1
ATOM 2123 O O . ASN A 1 275 ? 14.325 45.605 16.270 1.00 38.01 273 ASN A O 1
ATOM 2128 N N . SER A 1 276 ? 12.539 44.278 16.682 1.00 37.95 274 SER A N 1
ATOM 2129 C CA . SER A 1 276 ? 12.852 43.307 15.644 1.00 37.42 274 SER A CA 1
ATOM 2130 C C . SER A 1 276 ? 11.914 43.459 14.423 1.00 37.08 274 SER A C 1
ATOM 2131 O O . SER A 1 276 ? 10.864 44.119 14.532 1.00 36.84 274 SER A O 1
ATOM 2134 N N . PRO A 1 277 ? 12.288 42.872 13.266 1.00 36.75 275 PRO A N 1
ATOM 2135 C CA . PRO A 1 277 ? 11.479 43.043 12.047 1.00 35.63 275 PRO A CA 1
ATOM 2136 C C . PRO A 1 277 ? 10.016 42.690 12.274 1.00 37.17 275 PRO A C 1
ATOM 2137 O O . PRO A 1 277 ? 9.704 41.555 12.668 1.00 34.74 275 PRO A O 1
ATOM 2141 N N . ASN A 1 278 ? 9.122 43.673 12.097 1.00 35.70 276 ASN A N 1
ATOM 2142 C CA . ASN A 1 278 ? 7.719 43.490 12.549 1.00 37.38 276 ASN A CA 1
ATOM 2143 C C . ASN A 1 278 ? 6.567 43.499 11.497 1.00 37.24 276 ASN A C 1
ATOM 2144 O O . ASN A 1 278 ? 5.389 43.602 11.859 1.00 37.24 276 ASN A O 1
ATOM 2149 N N . TRP A 1 279 ? 6.892 43.411 10.206 1.00 37.41 277 TRP A N 1
ATOM 2150 C CA . TRP A 1 279 ? 5.879 43.586 9.162 1.00 36.11 277 TRP A CA 1
ATOM 2151 C C . TRP A 1 279 ? 5.217 42.265 8.895 1.00 37.27 277 TRP A C 1
ATOM 2152 O O . TRP A 1 279 ? 5.883 41.200 8.880 1.00 37.38 277 TRP A O 1
ATOM 2163 N N . SER A 1 280 ? 3.910 42.324 8.662 1.00 36.87 278 SER A N 1
ATOM 2164 C CA . SER A 1 280 ? 3.190 41.233 7.997 1.00 37.56 278 SER A CA 1
ATOM 2165 C C . SER A 1 280 ? 3.854 40.943 6.645 1.00 37.95 278 SER A C 1
ATOM 2166 O O . SER A 1 280 ? 4.400 41.855 6.000 1.00 38.10 278 SER A O 1
ATOM 2169 N N . PRO A 1 281 ? 3.794 39.680 6.190 1.00 37.89 279 PRO A N 1
ATOM 2170 C CA . PRO A 1 281 ? 4.392 39.362 4.898 1.00 38.78 279 PRO A CA 1
ATOM 2171 C C . PRO A 1 281 ? 3.725 40.116 3.751 1.00 39.16 279 PRO A C 1
ATOM 2172 O O . PRO A 1 281 ? 4.349 40.291 2.708 1.00 40.22 279 PRO A O 1
ATOM 2176 N N . ASP A 1 282 ? 2.480 40.565 3.932 1.00 39.09 280 ASP A N 1
ATOM 2177 C CA . ASP A 1 282 ? 1.786 41.350 2.901 1.00 39.70 280 ASP A CA 1
ATOM 2178 C C . ASP A 1 282 ? 2.215 42.820 2.821 1.00 39.21 280 ASP A C 1
ATOM 2179 O O . ASP A 1 282 ? 1.784 43.531 1.917 1.00 38.87 280 ASP A O 1
ATOM 2184 N N . GLY A 1 283 ? 3.013 43.284 3.779 1.00 38.56 281 GLY A N 1
ATOM 2185 C CA . GLY A 1 283 ? 3.510 44.671 3.748 1.00 37.63 281 GLY A CA 1
ATOM 2186 C C . GLY A 1 283 ? 2.477 45.769 3.996 1.00 37.68 281 GLY A C 1
ATOM 2187 O O . GLY A 1 283 ? 2.786 46.960 3.836 1.00 37.09 281 GLY A O 1
ATOM 2188 N N . ASP A 1 284 ? 1.271 45.401 4.437 1.00 36.45 282 ASP A N 1
ATOM 2189 C CA . ASP A 1 284 ? 0.224 46.399 4.703 1.00 36.93 282 ASP A CA 1
ATOM 2190 C C . ASP A 1 284 ? 0.061 46.688 6.182 1.00 36.86 282 ASP A C 1
ATOM 2191 O O . ASP A 1 284 ? -0.550 47.696 6.552 1.00 36.87 282 ASP A O 1
ATOM 2196 N N . GLU A 1 285 ? 0.614 45.813 7.013 1.00 35.35 283 GLU A N 1
ATOM 2197 C CA . GLU A 1 285 ? 0.402 45.916 8.458 1.00 37.40 283 GLU A CA 1
ATOM 2198 C C . GLU A 1 285 ? 1.685 45.603 9.185 1.00 36.57 283 GLU A C 1
ATOM 2199 O O . GLU A 1 285 ? 2.501 44.812 8.695 1.00 35.86 283 GLU A O 1
ATOM 2205 N N . PHE A 1 286 ? 1.871 46.229 10.340 1.00 35.14 284 PHE A N 1
ATOM 2206 C CA . PHE A 1 286 ? 2.971 45.812 11.212 1.00 34.59 284 PHE A CA 1
ATOM 2207 C C . PHE A 1 286 ? 2.492 45.570 12.651 1.00 34.65 284 PHE A C 1
ATOM 2208 O O . PHE A 1 286 ? 1.498 46.182 13.095 1.00 34.40 284 PHE A O 1
ATOM 2216 N N . ALA A 1 287 ? 3.197 44.686 13.378 1.00 33.58 285 ALA A N 1
ATOM 2217 C CA . ALA A 1 287 ? 2.936 44.417 14.783 1.00 34.22 285 ALA A CA 1
ATOM 2218 C C . ALA A 1 287 ? 3.857 45.290 15.657 1.00 34.75 285 ALA A C 1
ATOM 2219 O O . ALA A 1 287 ? 4.964 45.648 15.237 1.00 34.53 285 ALA A O 1
ATOM 2221 N N . TYR A 1 288 ? 3.367 45.650 16.843 1.00 34.98 286 TYR A N 1
ATOM 2222 C CA . TYR A 1 288 ? 4.099 46.492 17.800 1.00 34.51 286 TYR A CA 1
ATOM 2223 C C . TYR A 1 288 ? 3.514 46.286 19.211 1.00 34.91 286 TYR A C 1
ATOM 2224 O O . TYR A 1 288 ? 2.425 45.705 19.362 1.00 34.34 286 TYR A O 1
ATOM 2233 N N . VAL A 1 289 ? 4.233 46.729 20.246 1.00 33.85 287 VAL A N 1
ATOM 2234 C CA . VAL A 1 289 ? 3.718 46.659 21.613 1.00 33.90 287 VAL A CA 1
ATOM 2235 C C . VAL A 1 289 ? 3.604 48.057 22.156 1.00 34.14 287 VAL A C 1
ATOM 2236 O O . VAL A 1 289 ? 4.566 48.809 22.115 1.00 33.26 287 VAL A O 1
ATOM 2240 N N . ARG A 1 290 ? 2.418 48.378 22.661 1.00 33.90 288 ARG A N 1
ATOM 2241 C CA . ARG A 1 290 ? 2.155 49.610 23.377 1.00 34.35 288 ARG A CA 1
ATOM 2242 C C . ARG A 1 290 ? 2.215 49.214 24.857 1.00 34.37 288 ARG A C 1
ATOM 2243 O O . ARG A 1 290 ? 1.767 48.131 25.235 1.00 33.71 288 ARG A O 1
ATOM 2251 N N . TYR A 1 291 ? 2.762 50.089 25.690 1.00 33.75 289 TYR A N 1
ATOM 2252 C CA . TYR A 1 291 ? 2.858 49.785 27.108 1.00 33.81 289 TYR A CA 1
ATOM 2253 C C . TYR A 1 291 ? 1.985 50.710 27.923 1.00 33.72 289 TYR A C 1
ATOM 2254 O O . TYR A 1 291 ? 1.492 51.713 27.419 1.00 34.52 289 TYR A O 1
ATOM 2263 N N . PHE A 1 292 ? 1.776 50.344 29.180 1.00 34.18 290 PHE A N 1
ATOM 2264 C CA . PHE A 1 292 ? 1.044 51.194 30.128 1.00 35.00 290 PHE A CA 1
ATOM 2265 C C . PHE A 1 292 ? 1.968 51.428 31.317 1.00 36.30 290 PHE A C 1
ATOM 2266 O O . PHE A 1 292 ? 2.693 50.511 31.716 1.00 36.39 290 PHE A O 1
ATOM 2274 N N . PRO A 1 293 ? 1.991 52.657 31.863 1.00 37.48 291 PRO A N 1
ATOM 2275 C CA . PRO A 1 293 ? 2.853 52.924 33.014 1.00 38.94 291 PRO A CA 1
ATOM 2276 C C . PRO A 1 293 ? 2.638 51.970 34.208 1.00 40.70 291 PRO A C 1
ATOM 2277 O O . PRO A 1 293 ? 1.513 51.517 34.445 1.00 40.44 291 PRO A O 1
ATOM 2281 N N . VAL A 1 294 ? 3.714 51.669 34.938 1.00 42.35 292 VAL A N 1
ATOM 2282 C CA . VAL A 1 294 ? 3.621 50.766 36.093 1.00 44.19 292 VAL A CA 1
ATOM 2283 C C . VAL A 1 294 ? 3.081 51.474 37.320 1.00 44.77 292 VAL A C 1
ATOM 2284 O O . VAL A 1 294 ? 3.229 52.692 37.439 1.00 46.32 292 VAL A O 1
#

InterPro domains:
  IPR011042 Six-bladed beta-propelle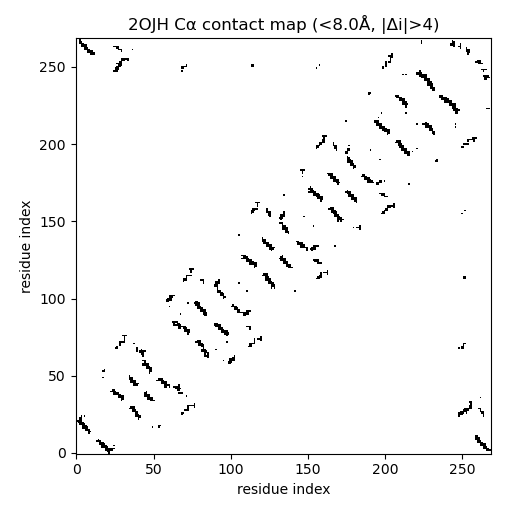r, TolB-like [G3DSA:2.120.10.30] (16-293)
  IPR011659 WD40-like beta-propeller [PF07676] (38-55)
  IPR011659 WD40-like beta-propeller [PF07676] (121-155)
  IPR011659 WD40-like beta-propeller [PF07676] (164-199)

CATH classification: 2.120.10.30

Nearest PDB structures (foldseek):
  2ojh-assembly1_A  TM=1.002E+00  e=3.280E-52  Agrobacterium fabrum str. C58
  6igq-assembly1_A  TM=6.687E-01  e=1.031E-08  Deinococcus radiodurans R1 = ATCC 13939 = DSM 20539
  6igr-assembly1_C  TM=6.626E-01  e=7.582E-09  Deinococcus radiodurans R1 = ATCC 13939 = DSM 20539
  5yzm-assembly1_B  TM=6.721E-01  e=1.086E-08  Deinococcus radiodurans R1 = ATCC 13939 = DSM 20539
  6igq-assembly1_C  TM=6.491E-01  e=8.888E-08  Deinococcus radiodurans R1 = ATCC 13939 = DSM 20539

Sequence (269 aa):
GSRSSIEIFNIRTRKRRVVWQTPEELFEAPNWSPDGKYLLLNSEGLLYRLSSLAGDPSPEKVDTGFATICNNDHGISPDGALYAISDKVEFGKSAIYLLPSTGGTPRRLTKNLPSYWHGWWSPDGKSFTYCGIRDQVFDIYSDIDDSGVETRLTHGEGRNDGPDYSPDGRWIYFNSSRTGQQIWRVRVDGSSSSVVERITDSAYGDWFPHPSPSSGDKVVFVSYDADVFDHPRRDLDVRRVQLDDGGNVETLFDLFGGQGTNSPNWSPDGDEFAYVRYFPV

Organism: Agrobacterium fabrum (strain C58 / ATCC 33970) (NCBI:txid176299)

Foldseek 3Di:
DAKKFKDKAFQVVLHTTQDDDPFAKFAWAAALVRFWIWIDGQQWIWTAGSPDGRPTDTAAADPFRRWDNFKYAFNVRQKIWTWGQRPPNFTWIWIDTNNHDYTDTPPADDWGWAEAALVRQKGWIWHADVNQTFIWMGPVPSDIGTQDDRLAHWGRWYAQLVRQWTWTFGCNPPAAIWIAGPVNPDIGGQDDDQFRWHRWAHFNVQAKIWTKTHHNPDPDWDWFDWIFIWMGSNPDIDTSDIAGTTGRLGYHFYHSVRRMGIGMGIDDD